Protein AF-A0A0C3KQZ2-F1 (afdb_monomer)

Radius of gyration: 28.45 Å; Cα contacts (8 Å, |Δi|>4): 132; chains: 1; bounding box: 60×109×53 Å

Sequence (192 aa):
MVPQSSPSDFTRPTPETHPKIRFWDQSDWNAFLESSEGRLSTRRTLGFLEEDNGDPPSDSTAKAIRKTLRGGWAELANRKLAPKSWGRLCASGRQLTHNLMESAFPLFRFAKNGWKLDYLASNSYPAWRKTHLDSEGNWKMKKSQDCEDDDEDTEMDKKDKKWKLLEANVKSETPDKRMKGECIPCNLNEPW

Mean predicted aligned error: 14.73 Å

Secondary structure (DSSP, 8-state):
----PPP---PPP-TTT-TT---SSHHHHHHHHHSHHHHH----TTTT---TTSPPPPHHHHHHHHHHHHHHHHHHHHTT---SSGGG--HHHHHHHHHHHHHH-GGGGSSGGGHHHHHHHHHHHHHHHHHHB-SSSPBPPP---------------TTGGGTTTTSTTSS---------------------

pLDDT: mean 78.46, std 24.81, range [31.05, 98.69]

Organism: NCBI:txid870435

Solvent-accessible surface area (backbone atoms only — not comparable to full-atom values): 12384 Å² total; per-residue (Å²): 135,78,84,77,78,72,80,80,72,86,69,75,70,44,62,87,81,39,70,51,51,75,38,46,46,68,64,46,45,53,54,37,54,75,32,76,66,40,70,70,47,80,64,54,102,55,47,73,41,34,40,89,81,38,45,54,62,51,73,68,52,52,50,48,52,55,52,52,51,52,50,45,51,49,50,27,34,76,69,74,43,42,50,98,44,64,95,62,47,44,72,69,48,46,52,52,43,49,54,55,46,39,72,76,36,60,45,46,46,58,28,54,94,41,43,61,53,54,52,53,40,56,75,48,43,63,65,52,42,67,74,47,31,51,98,86,36,46,75,55,78,76,79,78,74,79,84,79,88,72,94,73,93,74,94,80,76,99,68,68,81,73,59,70,65,61,66,68,75,70,75,86,80,85,89,89,83,88,86,81,87,81,91,86,82,93,78,92,80,87,87,133

Foldseek 3Di:
DDPDDPPPPPDQDDCVNQVLQQPQDVVSVVVLCVDPCNVPDPCPPLNNQADSNNGGDDPVVVVVLVVQLLVLLVVCLVVLQRDLALVPGDPVSVCSNCVSNCVVPVSLSSYDPSVSSSVVCNVPVVVSCVVAHDNSSHGDDDPDPDDPDDDDDDDDDDPPPVPVVVVVVPPPDDDDDDDDDDDDDDDDDDDD

Structure (mmCIF, N/CA/C/O backbone):
data_AF-A0A0C3KQZ2-F1
#
_entry.id   AF-A0A0C3KQZ2-F1
#
loop_
_atom_site.group_PDB
_atom_site.id
_atom_site.type_symbol
_atom_site.label_atom_id
_atom_site.label_alt_id
_atom_site.label_comp_id
_atom_site.label_asym_id
_atom_site.label_entity_id
_atom_site.label_seq_id
_atom_site.pdbx_PDB_ins_code
_atom_site.Cartn_x
_atom_site.Cartn_y
_atom_site.Cartn_z
_atom_site.occupancy
_atom_site.B_iso_or_equiv
_atom_site.auth_seq_id
_atom_site.auth_comp_id
_atom_site.auth_asym_id
_atom_site.auth_atom_id
_atom_site.pdbx_PDB_model_num
ATOM 1 N N . MET A 1 1 ? 2.579 -44.291 -13.967 1.00 44.69 1 MET A N 1
ATOM 2 C CA . MET A 1 1 ? 3.430 -43.239 -13.373 1.00 44.69 1 MET A CA 1
ATOM 3 C C . MET A 1 1 ? 2.695 -41.923 -13.513 1.00 44.69 1 MET A C 1
ATOM 5 O O . MET A 1 1 ? 2.501 -41.469 -14.630 1.00 44.69 1 MET A O 1
ATOM 9 N N . VAL A 1 2 ? 2.196 -41.380 -12.405 1.00 45.44 2 VAL A N 1
ATOM 10 C CA . VAL A 1 2 ? 1.580 -40.048 -12.376 1.00 45.44 2 VAL A CA 1
ATOM 11 C C . VAL A 1 2 ? 2.721 -39.045 -12.189 1.00 45.44 2 VAL A C 1
ATOM 13 O O . VAL A 1 2 ? 3.520 -39.258 -11.273 1.00 45.44 2 VAL A O 1
ATOM 16 N N . PRO A 1 3 ? 2.855 -37.999 -13.022 1.00 51.53 3 PRO A N 1
ATOM 17 C CA . PRO A 1 3 ? 3.826 -36.948 -12.768 1.00 51.53 3 PRO A CA 1
ATOM 18 C C . PRO A 1 3 ? 3.450 -36.271 -11.453 1.00 51.53 3 PRO A C 1
ATOM 20 O O . PRO A 1 3 ? 2.373 -35.692 -11.326 1.00 51.53 3 PRO A O 1
ATOM 23 N N . GLN A 1 4 ? 4.323 -36.398 -10.459 1.00 41.53 4 GLN A N 1
ATOM 24 C CA . GLN A 1 4 ? 4.239 -35.609 -9.243 1.00 41.53 4 GLN A CA 1
ATOM 25 C C . GLN A 1 4 ? 4.433 -34.148 -9.645 1.00 41.53 4 GLN A C 1
ATOM 27 O O . GLN A 1 4 ? 5.508 -33.755 -10.092 1.00 41.53 4 GLN A O 1
ATOM 32 N N . SER A 1 5 ? 3.367 -33.361 -9.542 1.00 49.50 5 SER A N 1
ATOM 33 C CA . SER A 1 5 ? 3.435 -31.908 -9.593 1.00 49.50 5 SER A CA 1
ATOM 34 C C . SER A 1 5 ? 4.388 -31.435 -8.498 1.00 49.50 5 SER A C 1
ATOM 36 O O . SER A 1 5 ? 4.133 -31.673 -7.316 1.00 49.50 5 SER A O 1
ATOM 38 N N . SER A 1 6 ? 5.491 -30.811 -8.911 1.00 51.03 6 SER A N 1
ATOM 39 C CA . SER A 1 6 ? 6.494 -30.205 -8.040 1.00 51.03 6 SER A CA 1
ATOM 40 C C . SER A 1 6 ? 5.836 -29.313 -6.983 1.00 51.03 6 SER A C 1
ATOM 42 O O . SER A 1 6 ? 4.854 -28.635 -7.303 1.00 51.03 6 SER A O 1
ATOM 44 N N . PRO A 1 7 ? 6.353 -29.276 -5.741 1.00 47.72 7 PRO A N 1
ATOM 45 C CA . PRO A 1 7 ? 5.874 -28.332 -4.744 1.00 47.72 7 PRO A CA 1
ATOM 46 C C . PRO A 1 7 ? 6.045 -26.931 -5.327 1.00 47.72 7 PRO A C 1
ATOM 48 O O . PRO A 1 7 ? 7.149 -26.534 -5.686 1.00 47.72 7 PRO A O 1
ATOM 51 N N . SER A 1 8 ? 4.936 -26.215 -5.496 1.00 49.47 8 SER A N 1
ATOM 52 C CA . SER A 1 8 ? 4.946 -24.806 -5.867 1.00 49.47 8 SER A CA 1
ATOM 53 C C . SER A 1 8 ? 5.775 -24.070 -4.821 1.00 49.47 8 SER A C 1
ATOM 55 O O . SER A 1 8 ? 5.325 -23.892 -3.687 1.00 49.47 8 SER A O 1
ATOM 57 N N . ASP A 1 9 ? 7.005 -23.734 -5.189 1.00 46.34 9 ASP A N 1
ATOM 58 C CA . ASP A 1 9 ? 7.980 -23.095 -4.325 1.00 46.34 9 ASP A CA 1
ATOM 59 C C . ASP A 1 9 ? 7.361 -21.829 -3.723 1.00 46.34 9 ASP A C 1
ATOM 61 O O . ASP A 1 9 ? 7.077 -20.848 -4.411 1.00 46.34 9 ASP A O 1
ATOM 65 N N . PHE A 1 10 ? 7.158 -21.837 -2.405 1.00 58.78 10 PHE A N 1
ATOM 66 C CA . PHE A 1 10 ? 6.758 -20.664 -1.619 1.00 58.78 10 PHE A CA 1
ATOM 67 C C . PHE A 1 10 ? 7.873 -19.604 -1.550 1.00 58.78 10 PHE A C 1
ATOM 69 O O . PHE A 1 10 ? 7.815 -18.681 -0.733 1.00 58.78 10 PHE A O 1
ATOM 76 N N . THR A 1 11 ? 8.894 -19.728 -2.393 1.00 80.69 11 THR A N 1
ATOM 77 C CA . THR A 1 11 ? 10.072 -18.881 -2.420 1.00 80.69 11 THR A CA 1
ATOM 78 C C . THR A 1 11 ? 9.655 -17.443 -2.702 1.00 80.69 11 THR A C 1
ATOM 80 O O . THR A 1 11 ? 8.876 -17.138 -3.609 1.00 80.69 11 THR A O 1
ATOM 83 N N . ARG A 1 12 ? 10.117 -16.531 -1.846 1.00 87.62 12 ARG A N 1
ATOM 84 C CA . ARG A 1 12 ? 9.858 -15.103 -2.012 1.00 87.62 12 ARG A CA 1
ATOM 85 C C . ARG A 1 12 ? 10.513 -14.640 -3.322 1.00 87.62 12 ARG A C 1
ATOM 87 O O . ARG A 1 12 ? 11.674 -14.981 -3.530 1.00 87.62 12 ARG A O 1
ATOM 94 N N . PRO A 1 13 ? 9.812 -13.865 -4.171 1.00 93.56 13 PRO A N 1
ATOM 95 C CA . PRO A 1 13 ? 10.410 -13.264 -5.357 1.00 93.56 13 PRO A CA 1
ATOM 96 C C . PRO A 1 13 ? 11.697 -12.505 -5.028 1.00 93.56 13 PRO A C 1
ATOM 98 O O . PRO A 1 13 ? 11.780 -11.835 -3.994 1.00 93.56 13 PRO A O 1
ATOM 101 N N . THR A 1 14 ? 12.672 -12.593 -5.926 1.00 94.50 14 THR A N 1
ATOM 102 C CA . THR A 1 14 ? 13.970 -11.914 -5.830 1.00 94.50 14 THR A CA 1
ATOM 103 C C . THR A 1 14 ? 14.261 -11.117 -7.107 1.00 94.50 14 THR A C 1
ATOM 105 O O . THR A 1 14 ? 13.656 -11.403 -8.147 1.00 94.50 14 THR A O 1
ATOM 108 N N . PRO A 1 15 ? 15.196 -10.148 -7.075 1.00 94.94 15 PRO A N 1
ATOM 109 C CA . PRO A 1 15 ? 15.598 -9.406 -8.272 1.00 94.94 15 PRO A CA 1
ATOM 110 C C . PRO A 1 15 ? 16.064 -10.297 -9.429 1.00 94.94 15 PRO A C 1
ATOM 112 O O . PRO A 1 15 ? 15.805 -9.984 -10.586 1.00 94.94 15 PRO A O 1
ATOM 115 N N . GLU A 1 16 ? 16.698 -11.432 -9.133 1.00 94.38 16 GLU A N 1
ATOM 116 C CA . GLU A 1 16 ? 17.196 -12.373 -10.143 1.00 94.38 16 GLU A CA 1
ATOM 117 C C . GLU A 1 16 ? 16.053 -13.125 -10.833 1.00 94.38 16 GLU A C 1
ATOM 119 O O . GLU A 1 16 ? 16.118 -13.401 -12.028 1.00 94.38 16 GLU A O 1
ATOM 124 N N . THR A 1 17 ? 14.993 -13.446 -10.085 1.00 94.12 17 THR A N 1
ATOM 125 C CA . THR A 1 17 ? 13.819 -14.150 -10.624 1.00 94.12 17 THR A CA 1
ATOM 126 C C . THR A 1 17 ? 12.853 -13.205 -11.337 1.00 94.12 17 THR A C 1
ATOM 128 O O . THR A 1 17 ? 12.168 -13.632 -12.261 1.00 94.12 17 THR A O 1
ATOM 131 N N . HIS A 1 18 ? 12.809 -11.927 -10.940 1.00 95.44 18 HIS A N 1
ATOM 132 C CA . HIS A 1 18 ? 11.913 -10.921 -11.515 1.00 95.44 18 HIS A CA 1
ATOM 133 C C . HIS A 1 18 ? 12.695 -9.644 -11.886 1.00 95.44 18 HIS A C 1
ATOM 135 O O . HIS A 1 18 ? 12.501 -8.590 -11.272 1.00 95.44 18 HIS A O 1
ATOM 141 N N . PRO A 1 19 ? 13.566 -9.704 -12.915 1.00 95.81 19 PRO A N 1
ATOM 142 C CA . PRO A 1 19 ? 14.479 -8.610 -13.270 1.00 95.81 19 PRO A CA 1
ATOM 143 C C . PRO A 1 19 ? 13.778 -7.362 -13.823 1.00 95.81 19 PRO A C 1
ATOM 145 O O . PRO A 1 19 ? 14.398 -6.311 -13.955 1.00 95.81 19 PRO A O 1
ATOM 148 N N . LYS A 1 20 ? 12.486 -7.462 -14.166 1.00 96.06 20 LYS A N 1
ATOM 149 C CA . LYS A 1 20 ? 11.670 -6.329 -14.631 1.00 96.06 20 LYS A CA 1
ATOM 150 C C . LYS A 1 20 ? 11.196 -5.428 -13.491 1.00 96.06 20 LYS A C 1
ATOM 152 O O . LYS A 1 20 ? 10.848 -4.277 -13.739 1.00 96.06 20 LYS A O 1
ATOM 157 N N . ILE A 1 21 ? 11.172 -5.940 -12.261 1.00 97.00 21 ILE A N 1
ATOM 158 C CA . ILE A 1 21 ? 10.812 -5.155 -11.081 1.00 97.00 21 ILE A CA 1
ATOM 159 C C . ILE A 1 21 ? 11.978 -4.227 -10.750 1.00 97.00 21 ILE A C 1
ATOM 161 O O . ILE A 1 21 ? 13.098 -4.683 -10.515 1.00 97.00 21 ILE A O 1
ATOM 165 N N . ARG A 1 22 ? 11.700 -2.926 -10.702 1.00 95.69 22 ARG A N 1
ATOM 166 C CA . ARG A 1 22 ? 12.696 -1.870 -10.494 1.00 95.69 22 ARG A CA 1
ATOM 167 C C . ARG A 1 22 ? 12.836 -1.499 -9.030 1.00 95.69 22 ARG A C 1
ATOM 169 O O . ARG A 1 22 ? 13.928 -1.157 -8.593 1.00 95.69 22 ARG A O 1
ATOM 176 N N . PHE A 1 23 ? 11.732 -1.528 -8.286 1.00 96.38 23 PHE A N 1
ATOM 177 C CA . PHE A 1 23 ? 11.683 -0.956 -6.940 1.00 96.38 23 PHE A CA 1
ATOM 178 C C . PHE A 1 23 ? 11.618 -2.044 -5.870 1.00 96.38 23 PHE A C 1
ATOM 180 O O . PHE A 1 23 ? 10.563 -2.292 -5.282 1.00 96.38 23 PHE A O 1
ATOM 187 N N . TRP A 1 24 ? 12.730 -2.733 -5.624 1.00 97.19 24 TRP A N 1
ATOM 188 C CA . TRP A 1 24 ? 12.792 -3.784 -4.600 1.00 97.19 24 TRP A CA 1
ATOM 189 C C . TRP A 1 24 ? 12.934 -3.219 -3.198 1.00 97.19 24 TRP A C 1
ATOM 191 O O . TRP A 1 24 ? 12.380 -3.801 -2.261 1.00 97.19 24 TRP A O 1
ATOM 201 N N . ASP A 1 25 ? 13.585 -2.069 -3.072 1.00 97.00 25 ASP A N 1
ATOM 202 C CA . ASP A 1 25 ? 13.767 -1.297 -1.851 1.00 97.00 25 ASP A CA 1
ATOM 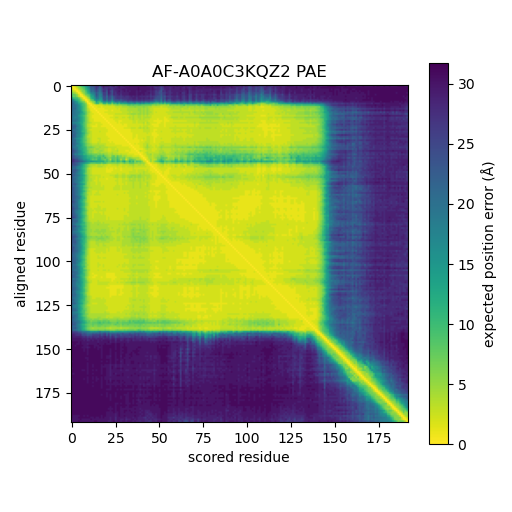203 C C . ASP A 1 25 ? 13.132 0.097 -1.982 1.00 97.00 25 ASP A C 1
ATOM 205 O O . ASP A 1 25 ? 12.978 0.646 -3.073 1.00 97.00 25 ASP A O 1
ATOM 209 N N . GLN A 1 26 ? 12.778 0.713 -0.849 1.00 96.25 26 GLN A N 1
ATOM 210 C CA . GLN A 1 26 ? 12.212 2.069 -0.854 1.00 96.25 26 GLN A CA 1
ATOM 211 C C . GLN A 1 26 ? 13.207 3.109 -1.399 1.00 96.25 26 GLN A C 1
ATOM 213 O O . GLN A 1 26 ? 12.799 4.112 -1.985 1.00 96.25 26 GLN A O 1
ATOM 218 N N . SER A 1 27 ? 14.511 2.871 -1.227 1.00 96.81 27 SER A N 1
ATOM 219 C CA . SER A 1 27 ? 15.569 3.712 -1.791 1.00 96.81 27 SER A CA 1
ATOM 220 C C . SER A 1 27 ? 15.523 3.764 -3.313 1.00 96.81 27 SER A C 1
ATOM 222 O O . SER A 1 27 ? 15.746 4.836 -3.866 1.00 96.81 27 SER A O 1
ATOM 224 N N . ASP A 1 28 ? 15.182 2.657 -3.979 1.00 96.38 28 ASP A N 1
ATOM 225 C CA . ASP A 1 28 ? 15.098 2.592 -5.442 1.00 96.38 28 ASP A CA 1
ATOM 226 C C . ASP A 1 28 ? 13.999 3.530 -5.949 1.00 96.38 28 ASP A C 1
ATOM 228 O O . ASP A 1 28 ? 14.190 4.288 -6.899 1.00 96.38 28 ASP A O 1
ATOM 232 N N . TRP A 1 29 ? 12.851 3.521 -5.264 1.00 95.75 29 TRP A N 1
ATOM 233 C CA . TRP A 1 29 ? 11.737 4.412 -5.571 1.00 95.75 29 TRP A CA 1
ATOM 234 C C . TRP A 1 29 ? 12.074 5.878 -5.301 1.00 95.75 29 TRP A C 1
ATOM 236 O O . TRP A 1 29 ? 11.787 6.736 -6.132 1.00 95.75 29 TRP A O 1
ATOM 246 N N . ASN A 1 30 ? 12.718 6.178 -4.173 1.00 95.19 30 ASN A N 1
ATOM 247 C CA . ASN A 1 30 ? 13.128 7.548 -3.867 1.00 95.19 30 ASN A CA 1
ATOM 248 C C . ASN A 1 30 ? 14.160 8.060 -4.887 1.00 95.19 30 ASN A C 1
AT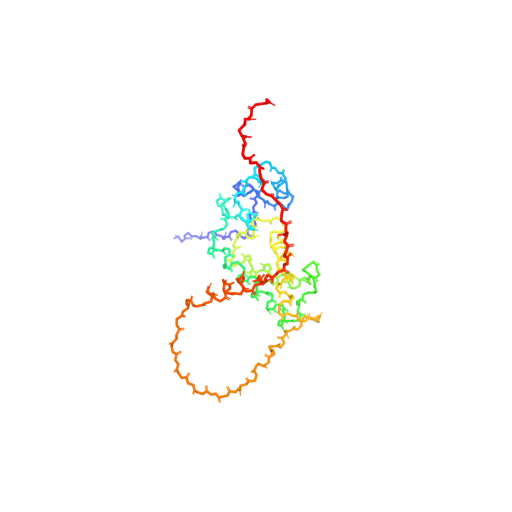OM 250 O O . ASN A 1 30 ? 14.016 9.167 -5.393 1.00 95.19 30 ASN A O 1
ATOM 254 N N . ALA A 1 31 ? 15.157 7.247 -5.246 1.00 96.31 31 ALA A N 1
ATOM 255 C CA . ALA A 1 31 ? 16.143 7.598 -6.267 1.00 96.31 31 ALA A CA 1
ATOM 256 C C . ALA A 1 31 ? 15.486 7.824 -7.638 1.00 96.31 31 ALA A C 1
ATOM 258 O O . ALA A 1 31 ? 15.842 8.760 -8.354 1.00 96.31 31 ALA A O 1
ATOM 259 N N . PHE A 1 32 ? 14.486 7.008 -7.984 1.00 94.88 32 PHE A N 1
ATOM 260 C CA . PHE A 1 32 ? 13.682 7.222 -9.180 1.00 94.88 32 PHE A CA 1
ATOM 261 C C . PHE A 1 32 ? 12.953 8.566 -9.145 1.00 94.88 32 PHE A C 1
ATOM 263 O O . PHE A 1 32 ? 13.045 9.300 -10.124 1.00 94.88 32 PHE A O 1
ATOM 270 N N . LEU A 1 33 ? 12.293 8.923 -8.039 1.00 93.25 33 LEU A N 1
ATOM 271 C CA . LEU A 1 33 ? 11.590 10.206 -7.909 1.00 93.25 33 LEU A CA 1
ATOM 272 C C . LEU A 1 33 ? 12.511 11.422 -8.106 1.00 93.25 33 LEU A C 1
ATOM 274 O O . LEU A 1 33 ? 12.083 12.411 -8.699 1.00 93.25 33 LEU A O 1
ATOM 278 N N . GLU A 1 34 ? 13.769 11.333 -7.670 1.00 94.00 34 GLU A N 1
ATOM 279 C CA . GLU A 1 34 ? 14.769 12.397 -7.848 1.00 94.00 34 GLU A CA 1
ATOM 280 C C . GLU A 1 34 ? 15.379 12.435 -9.265 1.00 94.00 34 GLU A C 1
ATOM 282 O O . GLU A 1 34 ? 15.943 13.448 -9.688 1.00 94.00 34 GLU A O 1
ATOM 287 N N . SER A 1 35 ? 15.267 11.345 -10.028 1.00 94.25 35 SER A N 1
ATOM 288 C CA . SER A 1 35 ? 15.804 11.255 -11.390 1.00 94.25 35 SER A CA 1
ATOM 289 C C . SER A 1 35 ? 15.007 12.093 -12.401 1.00 94.25 35 SER A C 1
ATOM 291 O O . SER A 1 35 ? 13.828 12.399 -12.209 1.00 94.25 35 SER A O 1
ATOM 293 N N . SER A 1 36 ? 15.626 12.428 -13.539 1.00 93.44 36 SER A N 1
ATOM 294 C CA . SER A 1 36 ? 14.926 13.088 -14.654 1.00 93.44 36 SER A CA 1
ATOM 295 C C . SER A 1 36 ? 13.749 12.255 -15.174 1.00 93.44 36 SER A C 1
ATOM 297 O O . SER A 1 36 ? 12.703 12.816 -15.493 1.00 93.44 36 SER A O 1
ATOM 299 N N . GLU A 1 37 ? 13.894 10.928 -15.201 1.00 92.38 37 GLU A N 1
ATOM 300 C CA . GLU A 1 37 ? 12.830 10.000 -15.585 1.00 92.38 37 GLU A CA 1
ATOM 301 C C . GLU A 1 37 ? 11.637 10.096 -14.628 1.00 92.38 37 GLU A C 1
ATOM 303 O O . GLU A 1 37 ? 10.506 10.263 -15.080 1.00 92.38 37 GLU A O 1
ATOM 308 N N . GLY A 1 38 ? 11.871 10.042 -13.313 1.00 90.75 38 GLY A N 1
ATOM 309 C CA . GLY A 1 38 ? 10.800 10.115 -12.316 1.00 90.75 38 GLY A CA 1
ATOM 310 C C . GLY A 1 38 ? 10.081 11.455 -12.309 1.00 90.75 38 GLY A C 1
ATOM 311 O O . GLY A 1 38 ? 8.853 11.485 -12.237 1.00 90.75 38 GLY A O 1
ATOM 312 N N . ARG A 1 39 ? 10.817 12.556 -12.491 1.00 87.88 39 ARG A N 1
ATOM 313 C CA . ARG A 1 39 ? 10.240 13.908 -12.579 1.00 87.88 39 ARG A CA 1
ATOM 314 C C . ARG A 1 39 ? 9.318 14.102 -13.785 1.00 87.88 39 ARG A C 1
ATOM 316 O O . ARG A 1 39 ? 8.393 14.905 -13.708 1.00 87.88 39 ARG A O 1
ATOM 323 N N . LEU A 1 40 ? 9.570 13.392 -14.885 1.00 89.50 40 LEU A N 1
ATOM 324 C CA . LEU A 1 40 ? 8.741 13.421 -16.097 1.00 89.50 40 LEU A CA 1
ATOM 325 C C . LEU A 1 40 ? 7.718 12.277 -16.143 1.00 89.50 40 LEU A C 1
ATOM 327 O O . LEU A 1 40 ? 6.911 12.195 -17.071 1.00 89.50 40 LEU A O 1
ATOM 331 N N . SER A 1 41 ? 7.758 11.373 -15.166 1.00 86.81 41 SER A N 1
ATOM 332 C CA . SER A 1 41 ? 6.985 10.146 -15.196 1.00 86.81 41 SER A CA 1
ATOM 333 C C . SER A 1 41 ? 5.497 10.406 -14.998 1.00 86.81 41 SER A C 1
ATOM 335 O O . SER A 1 41 ? 5.073 11.108 -14.082 1.00 86.81 41 SER A O 1
ATOM 337 N N . THR A 1 42 ? 4.676 9.744 -15.810 1.00 83.31 42 THR A N 1
ATOM 338 C CA . THR A 1 42 ? 3.223 9.671 -15.606 1.00 83.31 42 THR A CA 1
ATOM 339 C C . THR A 1 42 ? 2.826 8.522 -14.675 1.00 83.31 42 THR A C 1
ATOM 341 O O . THR A 1 42 ? 1.630 8.280 -14.471 1.00 83.31 42 THR A O 1
ATOM 344 N N . ARG A 1 43 ? 3.807 7.806 -14.091 1.00 82.50 43 ARG A N 1
ATOM 345 C CA . ARG A 1 43 ? 3.558 6.767 -13.086 1.00 82.50 43 ARG A CA 1
ATOM 346 C C . ARG A 1 43 ? 2.789 7.410 -11.924 1.00 82.50 43 ARG A C 1
ATOM 348 O O . ARG A 1 43 ? 3.300 8.267 -11.213 1.00 82.50 43 ARG A O 1
ATOM 355 N N . ARG A 1 44 ? 1.513 7.029 -11.786 1.00 76.44 44 ARG A N 1
ATOM 356 C CA . ARG A 1 44 ? 0.549 7.601 -10.825 1.00 76.44 44 ARG A CA 1
ATOM 357 C C . ARG A 1 44 ? 0.999 7.379 -9.372 1.00 76.44 44 ARG A C 1
ATOM 359 O O . ARG A 1 44 ? 2.029 6.778 -9.104 1.00 76.44 44 ARG A O 1
ATOM 366 N N . THR A 1 45 ? 0.168 7.765 -8.400 1.00 79.81 45 THR A N 1
ATOM 367 C CA . THR A 1 45 ? 0.417 7.622 -6.946 1.00 79.81 45 THR A CA 1
ATOM 368 C C . THR A 1 45 ? 0.828 6.212 -6.480 1.00 79.81 45 THR A C 1
ATOM 370 O O . THR A 1 45 ? 1.363 6.072 -5.388 1.00 79.81 45 THR A O 1
ATOM 373 N N . LEU A 1 46 ? 0.587 5.165 -7.277 1.00 92.00 46 LEU A N 1
ATOM 374 C CA . LEU A 1 46 ? 0.998 3.782 -7.000 1.00 92.00 46 LEU A CA 1
ATOM 375 C C . LEU A 1 46 ? 2.118 3.285 -7.929 1.00 92.00 46 LEU A C 1
ATOM 377 O O . LEU A 1 46 ? 2.274 2.086 -8.092 1.00 92.00 46 LEU A O 1
ATOM 381 N N . GLY A 1 47 ? 2.894 4.180 -8.540 1.00 92.62 47 GLY A N 1
ATOM 382 C CA . GLY A 1 47 ? 3.941 3.848 -9.514 1.00 92.62 47 GLY A CA 1
ATOM 383 C C . GLY A 1 47 ? 5.089 2.980 -8.992 1.00 92.62 47 GLY A C 1
ATOM 384 O O . GLY A 1 47 ? 5.819 2.403 -9.792 1.00 92.62 47 GLY A O 1
ATOM 385 N N . PHE A 1 48 ? 5.227 2.892 -7.667 1.00 95.31 48 PHE A N 1
ATOM 386 C CA . PHE A 1 48 ? 6.160 2.003 -6.976 1.00 95.31 48 PHE A CA 1
ATOM 387 C C . PHE A 1 48 ? 5.652 0.559 -6.856 1.00 95.31 48 PHE A C 1
ATOM 389 O O . PHE A 1 48 ? 6.422 -0.360 -6.570 1.00 95.31 48 PHE A O 1
ATOM 396 N N . LEU A 1 49 ? 4.343 0.354 -7.014 1.00 96.50 49 LEU A N 1
ATOM 397 C CA . LEU A 1 49 ? 3.754 -0.966 -7.159 1.00 96.50 49 LEU A CA 1
ATOM 398 C C . LEU A 1 49 ? 3.950 -1.379 -8.610 1.00 96.50 49 LEU A C 1
ATOM 400 O O . LEU A 1 49 ? 3.565 -0.643 -9.509 1.00 96.50 49 LEU A O 1
ATOM 404 N N . GLU A 1 50 ? 4.558 -2.537 -8.817 1.00 95.94 50 GLU A N 1
ATOM 405 C CA . GLU A 1 50 ? 4.850 -3.062 -10.146 1.00 95.94 50 GLU A CA 1
ATOM 406 C C . GLU A 1 50 ? 4.235 -4.454 -10.230 1.00 95.94 50 GLU A C 1
ATOM 408 O O . GLU A 1 50 ? 4.352 -5.239 -9.286 1.00 95.94 50 GLU A O 1
ATOM 413 N N . GLU A 1 51 ? 3.518 -4.724 -11.313 1.00 94.19 51 GLU A N 1
ATOM 414 C CA . GLU A 1 51 ? 3.091 -6.070 -11.679 1.00 94.19 51 GLU A CA 1
ATOM 415 C C . GLU A 1 51 ? 4.300 -6.858 -12.218 1.00 94.19 51 GLU A C 1
ATOM 417 O O . GLU A 1 51 ? 5.400 -6.326 -12.345 1.00 94.19 51 GLU A O 1
ATOM 422 N N . ASP A 1 52 ? 4.127 -8.147 -12.507 1.00 92.94 52 ASP A N 1
ATOM 423 C CA . ASP A 1 52 ? 5.217 -9.058 -12.906 1.00 92.94 52 ASP A CA 1
ATOM 424 C C . ASP A 1 52 ? 6.021 -8.576 -14.135 1.00 92.94 52 ASP A C 1
ATOM 426 O O . ASP A 1 52 ? 7.219 -8.817 -14.286 1.00 92.94 52 ASP A O 1
ATOM 430 N N . ASN A 1 53 ? 5.367 -7.815 -15.009 1.00 92.88 53 ASN A N 1
ATOM 431 C CA . ASN A 1 53 ? 5.965 -7.179 -16.179 1.00 92.88 53 ASN A CA 1
ATOM 432 C C . ASN A 1 53 ? 6.781 -5.908 -15.872 1.00 92.88 53 ASN A C 1
ATOM 434 O O . ASN A 1 53 ? 7.415 -5.392 -16.790 1.00 92.88 53 ASN A O 1
ATOM 438 N N . GLY A 1 54 ? 6.791 -5.411 -14.632 1.00 93.00 54 GLY A N 1
ATOM 439 C CA . GLY A 1 54 ? 7.425 -4.141 -14.255 1.00 93.00 54 GLY A CA 1
ATOM 440 C C . GLY A 1 54 ? 6.547 -2.901 -14.481 1.00 93.00 54 GLY A C 1
ATOM 441 O O . GLY A 1 54 ? 6.997 -1.771 -14.245 1.00 93.00 54 GLY A O 1
ATOM 442 N N . ASP A 1 55 ? 5.301 -3.086 -14.924 1.00 93.38 55 ASP A N 1
ATOM 443 C CA . ASP A 1 55 ? 4.366 -1.988 -15.161 1.00 93.38 55 ASP A CA 1
ATOM 444 C C . ASP A 1 55 ? 3.569 -1.643 -13.893 1.00 93.38 55 ASP A C 1
ATOM 446 O O . ASP A 1 55 ? 3.316 -2.511 -13.054 1.00 93.38 55 ASP A O 1
ATOM 450 N N . PRO A 1 56 ? 3.135 -0.382 -13.725 1.00 93.81 56 PRO A N 1
ATOM 451 C CA . PRO A 1 56 ? 2.238 -0.015 -12.637 1.00 93.81 56 PRO A CA 1
ATOM 452 C C . PRO A 1 56 ? 0.897 -0.762 -12.714 1.00 93.81 56 PRO A C 1
ATOM 454 O O . PRO A 1 56 ? 0.412 -1.029 -13.815 1.00 93.81 56 PRO A O 1
ATOM 457 N N . PRO A 1 57 ? 0.223 -1.006 -11.575 1.00 95.00 57 PRO A N 1
ATOM 458 C CA . PRO A 1 57 ? -1.089 -1.634 -11.577 1.00 95.00 57 PRO A CA 1
ATOM 459 C C . PRO A 1 57 ? -2.104 -0.796 -12.357 1.00 95.00 57 PRO A C 1
ATOM 461 O O . PRO A 1 57 ? -2.129 0.436 -12.252 1.00 95.00 57 PRO A O 1
ATOM 464 N N . SER A 1 58 ? -3.010 -1.477 -13.061 1.00 94.12 58 SER A N 1
ATOM 465 C CA . SER A 1 58 ? -4.137 -0.820 -13.732 1.00 94.12 58 SER A CA 1
ATOM 466 C C . SER A 1 58 ? -4.996 -0.005 -12.751 1.00 94.12 58 SER A C 1
ATOM 468 O O . SER A 1 58 ? -5.026 -0.269 -11.545 1.00 94.12 58 SER A O 1
ATOM 470 N N . ASP A 1 59 ? -5.791 0.939 -13.256 1.00 93.06 59 ASP A N 1
ATOM 471 C CA . ASP A 1 59 ? -6.703 1.733 -12.417 1.00 93.06 59 ASP A CA 1
ATOM 472 C C . ASP A 1 59 ? -7.710 0.879 -11.638 1.00 93.06 59 ASP A C 1
ATOM 474 O O . ASP A 1 59 ? -8.059 1.190 -10.491 1.00 93.06 59 ASP A O 1
ATOM 478 N N . SER A 1 60 ? -8.160 -0.219 -12.248 1.00 95.69 60 SER A N 1
ATOM 479 C CA . SER A 1 60 ? -9.065 -1.174 -11.613 1.00 95.69 60 SER A CA 1
ATOM 480 C C . SER A 1 60 ? -8.371 -1.919 -10.466 1.00 95.69 60 SER A C 1
ATOM 482 O O . SER A 1 60 ? -8.906 -1.961 -9.352 1.00 95.69 60 SER A O 1
ATOM 484 N N . THR A 1 61 ? -7.135 -2.379 -10.685 1.00 96.19 61 THR A N 1
ATOM 485 C CA . THR A 1 61 ? -6.279 -3.018 -9.677 1.00 96.19 61 THR A CA 1
ATOM 486 C C . THR A 1 61 ? -5.974 -2.043 -8.537 1.00 96.19 61 THR A C 1
ATOM 488 O O . THR A 1 61 ? -6.190 -2.355 -7.368 1.00 96.19 61 THR A O 1
ATOM 491 N N . ALA A 1 62 ? -5.584 -0.806 -8.851 1.00 95.75 62 ALA A N 1
ATOM 492 C CA . ALA A 1 62 ? -5.336 0.261 -7.881 1.00 95.75 62 ALA A CA 1
ATOM 493 C C . ALA A 1 62 ? -6.568 0.587 -7.014 1.00 95.75 62 ALA A C 1
ATOM 495 O O . ALA A 1 62 ? -6.452 0.917 -5.825 1.00 95.75 62 ALA A O 1
ATOM 496 N N . LYS A 1 63 ? -7.774 0.525 -7.591 1.00 96.56 63 LYS A N 1
ATOM 497 C CA . LYS A 1 63 ? -9.034 0.676 -6.847 1.00 96.56 63 LYS A CA 1
ATOM 498 C C . LYS A 1 63 ? -9.279 -0.521 -5.925 1.00 96.56 63 LYS A C 1
ATOM 500 O O . LYS A 1 63 ? -9.654 -0.306 -4.769 1.00 96.56 63 LYS A O 1
ATOM 505 N N . ALA A 1 64 ? -9.037 -1.741 -6.401 1.00 98.06 64 ALA A N 1
ATOM 506 C CA . ALA A 1 64 ? -9.167 -2.963 -5.609 1.00 98.06 64 ALA A CA 1
ATOM 507 C C . ALA A 1 64 ? -8.191 -2.980 -4.421 1.00 98.06 64 ALA A C 1
ATOM 509 O O . ALA A 1 64 ? -8.636 -3.152 -3.289 1.00 98.06 64 ALA A O 1
ATOM 510 N N . ILE A 1 65 ? -6.909 -2.666 -4.645 1.00 98.19 65 ILE A N 1
ATOM 511 C CA . ILE A 1 65 ? -5.874 -2.555 -3.601 1.00 98.19 65 ILE A CA 1
ATOM 512 C C . ILE A 1 65 ? -6.333 -1.626 -2.477 1.00 98.19 65 ILE A C 1
ATOM 514 O O . ILE A 1 65 ? -6.346 -2.006 -1.307 1.00 98.19 65 ILE A O 1
ATOM 518 N N . ARG A 1 66 ? -6.766 -0.405 -2.822 1.00 97.69 66 ARG A N 1
ATOM 519 C CA . ARG A 1 66 ? -7.228 0.574 -1.826 1.00 97.69 66 ARG A CA 1
ATOM 520 C C . ARG A 1 66 ? -8.467 0.092 -1.074 1.00 97.69 66 ARG A C 1
ATOM 522 O O . ARG A 1 66 ? -8.583 0.362 0.119 1.00 97.69 66 ARG A O 1
ATOM 529 N N . LYS A 1 67 ? -9.396 -0.590 -1.752 1.00 98.38 67 LYS A N 1
ATOM 530 C CA . LYS A 1 67 ? -10.600 -1.154 -1.123 1.00 98.38 67 LYS A CA 1
ATOM 531 C C . LYS A 1 67 ? -10.224 -2.234 -0.105 1.00 98.38 67 LYS A C 1
ATOM 533 O O . LYS A 1 67 ? -10.670 -2.148 1.036 1.00 98.38 67 LYS A O 1
ATOM 538 N N . THR A 1 68 ? -9.380 -3.188 -0.491 1.00 98.69 68 THR A N 1
ATOM 539 C CA . THR A 1 68 ? -8.932 -4.279 0.386 1.00 98.69 68 THR A CA 1
ATOM 540 C C . THR A 1 68 ? -8.129 -3.753 1.569 1.00 98.69 68 THR A C 1
ATOM 542 O O . THR A 1 68 ? -8.413 -4.130 2.701 1.00 98.69 68 THR A O 1
ATOM 545 N N . LEU A 1 69 ? -7.209 -2.809 1.344 1.00 98.44 69 LEU A N 1
ATOM 546 C CA . LEU A 1 69 ? -6.403 -2.220 2.416 1.00 98.44 69 LEU A CA 1
ATOM 547 C C . LEU A 1 69 ? -7.270 -1.513 3.467 1.00 98.44 69 LEU A C 1
ATOM 549 O O . LEU A 1 69 ? -7.078 -1.705 4.665 1.00 98.44 69 LEU A O 1
ATOM 553 N N . ARG A 1 70 ? -8.278 -0.749 3.026 1.00 98.50 70 ARG A N 1
ATOM 554 C CA . ARG A 1 70 ? -9.252 -0.116 3.932 1.00 98.50 70 ARG A CA 1
ATOM 555 C C . ARG A 1 70 ? -10.092 -1.143 4.692 1.00 98.50 70 ARG A C 1
ATOM 557 O O . ARG A 1 70 ? -10.408 -0.905 5.852 1.00 98.50 70 ARG A O 1
ATOM 564 N N . GLY A 1 71 ? -10.428 -2.270 4.063 1.00 98.38 71 GLY A N 1
ATOM 565 C CA . GLY A 1 71 ? -11.043 -3.413 4.742 1.00 98.38 71 GLY A CA 1
ATOM 566 C C . GLY A 1 71 ? -10.132 -3.996 5.825 1.00 98.38 71 GLY A C 1
ATOM 567 O O . GLY A 1 71 ? -10.579 -4.213 6.946 1.00 98.38 71 GLY A O 1
ATOM 568 N N . GLY A 1 72 ? -8.836 -4.142 5.536 1.00 98.25 72 GLY A N 1
ATOM 569 C CA . GLY A 1 72 ? -7.832 -4.540 6.525 1.00 98.25 72 GLY A CA 1
ATOM 570 C C . GLY A 1 72 ? -7.762 -3.578 7.712 1.00 98.25 72 GLY A C 1
ATOM 571 O O . GLY A 1 72 ? -7.744 -4.012 8.859 1.00 98.25 72 GLY A O 1
ATOM 572 N N . TRP A 1 73 ? -7.808 -2.266 7.471 1.00 98.50 73 TRP A N 1
ATOM 573 C CA . TRP A 1 73 ? -7.850 -1.278 8.556 1.00 98.50 73 TRP A CA 1
ATOM 574 C C . TRP A 1 73 ? -9.138 -1.330 9.378 1.00 98.50 73 TRP A C 1
ATOM 576 O O . TRP A 1 73 ? -9.086 -1.163 10.596 1.00 98.50 73 TRP A O 1
ATOM 586 N N . ALA A 1 74 ? -10.280 -1.585 8.737 1.00 98.12 74 ALA A N 1
ATOM 587 C CA . ALA A 1 74 ? -11.537 -1.819 9.439 1.00 98.12 74 ALA A CA 1
ATOM 588 C C . ALA A 1 74 ? -11.433 -3.045 10.360 1.00 98.12 74 ALA A C 1
ATOM 590 O O . ALA A 1 74 ? -11.839 -2.982 11.518 1.00 98.12 74 ALA A O 1
ATOM 591 N N . GLU A 1 75 ? -10.807 -4.121 9.883 1.00 98.06 75 GLU A N 1
ATOM 592 C CA . GLU A 1 75 ? -10.576 -5.320 10.685 1.00 98.06 75 GLU A CA 1
ATOM 593 C C . GLU A 1 75 ? -9.636 -5.057 11.869 1.00 98.06 75 GLU A C 1
ATOM 595 O O . GLU A 1 75 ? -9.903 -5.500 12.987 1.00 98.06 75 GLU A O 1
ATOM 600 N N . LEU A 1 76 ? -8.576 -4.263 11.673 1.00 97.75 76 LEU A N 1
ATOM 601 C CA . LEU A 1 76 ? -7.727 -3.814 12.781 1.00 97.75 76 LEU A CA 1
ATOM 602 C C . LEU A 1 76 ? -8.532 -3.039 13.833 1.00 97.75 76 LEU A C 1
ATOM 604 O O . LEU A 1 76 ? -8.328 -3.251 15.027 1.00 97.75 76 LEU A O 1
ATOM 608 N N . ALA A 1 77 ? -9.446 -2.159 13.417 1.00 97.06 77 ALA A N 1
ATOM 609 C CA . ALA A 1 77 ? -10.287 -1.396 14.340 1.00 97.06 77 ALA A CA 1
ATOM 610 C C . ALA A 1 77 ? -11.249 -2.307 15.118 1.00 97.06 77 ALA A C 1
ATOM 612 O O . ALA A 1 77 ? -11.350 -2.192 16.342 1.00 97.06 77 ALA A O 1
ATOM 613 N N . ASN A 1 78 ? -11.881 -3.265 14.434 1.00 96.88 78 ASN A N 1
ATOM 614 C CA . ASN A 1 78 ?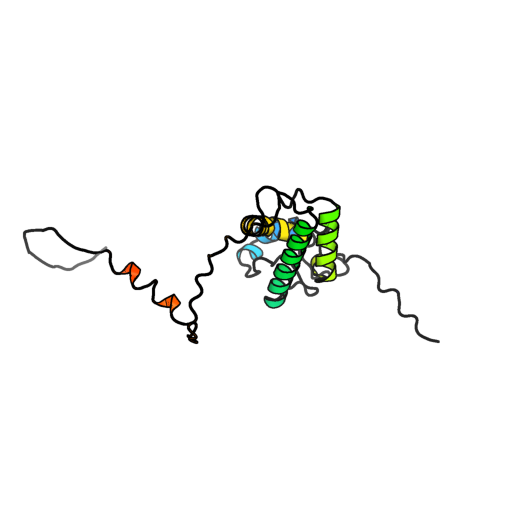 -12.764 -4.257 15.053 1.00 96.88 78 ASN A CA 1
ATOM 615 C C . ASN A 1 78 ? -12.037 -5.084 16.121 1.00 96.88 78 ASN A C 1
ATOM 617 O O . ASN A 1 78 ? -12.589 -5.338 17.189 1.00 96.88 78 ASN A O 1
ATOM 621 N N . ARG A 1 79 ? -10.771 -5.439 15.870 1.00 96.69 79 ARG A N 1
ATOM 622 C CA . ARG A 1 79 ? -9.925 -6.201 16.803 1.00 96.69 79 ARG A CA 1
ATOM 623 C C . ARG A 1 79 ? -9.218 -5.351 17.862 1.00 96.69 79 ARG A C 1
ATOM 625 O O . ARG A 1 79 ? -8.415 -5.893 18.615 1.00 96.69 79 ARG A O 1
ATOM 632 N N . LYS A 1 80 ? -9.457 -4.034 17.911 1.00 95.69 80 LYS A N 1
ATOM 633 C CA . LYS A 1 80 ? -8.733 -3.088 18.789 1.00 95.69 80 LYS A CA 1
ATOM 634 C C . LYS A 1 80 ? -7.207 -3.097 18.583 1.00 95.69 80 LYS A C 1
ATOM 636 O O . LYS A 1 80 ? -6.437 -2.855 19.505 1.00 95.69 80 LYS A O 1
ATOM 641 N N . LEU A 1 81 ? -6.774 -3.345 17.346 1.00 95.81 81 LEU A N 1
ATOM 642 C CA . LEU A 1 81 ? -5.372 -3.329 16.907 1.00 95.81 81 LEU A CA 1
ATOM 643 C C . LEU A 1 81 ? -5.025 -2.098 16.052 1.00 95.81 81 LEU A C 1
ATOM 645 O O . LEU A 1 81 ? -3.868 -1.927 15.666 1.00 95.81 81 LEU A O 1
ATOM 649 N N . ALA A 1 82 ? -6.006 -1.252 15.719 1.00 96.06 82 ALA A N 1
ATOM 650 C CA . ALA A 1 82 ? -5.789 -0.061 14.903 1.00 96.06 82 ALA A CA 1
ATOM 651 C C . ALA A 1 82 ? -4.855 0.938 15.616 1.00 96.06 82 ALA A C 1
ATOM 653 O O . ALA A 1 82 ? -5.182 1.430 16.700 1.00 96.06 82 ALA A O 1
ATOM 654 N N . PRO A 1 83 ? -3.698 1.290 15.030 1.00 95.94 83 PRO A N 1
ATOM 655 C CA . PRO A 1 83 ? -2.727 2.126 15.715 1.00 95.94 83 PRO A CA 1
ATOM 656 C C . PRO A 1 83 ? -3.069 3.617 15.597 1.00 95.94 83 PRO A C 1
ATOM 658 O O . PRO A 1 83 ? -3.792 4.058 14.697 1.00 95.94 83 PRO A O 1
ATOM 661 N N . LYS A 1 84 ? -2.488 4.442 16.478 1.00 95.56 84 LYS A N 1
ATOM 662 C CA . LYS A 1 84 ? -2.587 5.913 16.380 1.00 95.56 84 LYS A CA 1
ATOM 663 C C . LYS A 1 84 ? -1.902 6.460 15.119 1.00 95.56 84 LYS A C 1
ATOM 665 O O . LYS A 1 84 ? -2.407 7.392 14.503 1.00 95.56 84 LYS A O 1
ATOM 670 N N . SER A 1 85 ? -0.787 5.856 14.723 1.00 95.00 85 SER A N 1
ATOM 671 C CA . SER A 1 85 ? -0.063 6.120 13.477 1.00 95.00 85 SER A CA 1
ATOM 672 C C . SER A 1 85 ? 0.418 4.798 12.886 1.00 95.00 85 SER A C 1
ATOM 674 O O . SER A 1 85 ? 0.653 3.851 13.633 1.00 95.00 85 SER A O 1
ATOM 676 N N . TRP A 1 86 ? 0.572 4.716 11.561 1.00 95.38 86 TRP A N 1
ATOM 677 C CA . TRP A 1 86 ? 0.917 3.446 10.907 1.00 95.38 86 TRP A CA 1
ATOM 678 C C . TRP A 1 86 ? 2.235 2.847 11.422 1.00 95.38 86 TRP A C 1
ATOM 680 O O . TRP A 1 86 ? 2.291 1.663 11.728 1.00 95.38 86 TRP A O 1
ATOM 690 N N . GLY A 1 87 ? 3.257 3.679 11.658 1.00 93.81 87 GLY A N 1
ATOM 691 C CA . GLY A 1 87 ? 4.542 3.235 12.219 1.00 93.81 87 GLY A CA 1
ATOM 692 C C . GLY A 1 87 ? 4.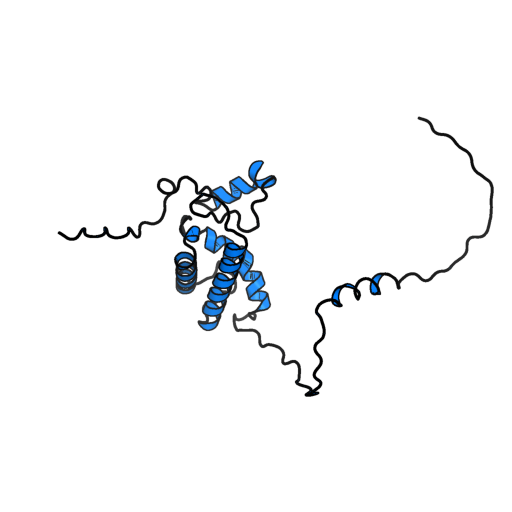481 2.674 13.649 1.00 93.81 87 GLY A C 1
ATOM 693 O O . GLY A 1 87 ? 5.474 2.150 14.135 1.00 93.81 87 GLY A O 1
ATOM 694 N N . ARG A 1 88 ? 3.333 2.769 14.337 1.00 95.12 88 ARG A N 1
ATOM 695 C CA . ARG A 1 88 ? 3.096 2.190 15.673 1.00 95.12 88 ARG A CA 1
ATOM 696 C C . ARG A 1 88 ? 2.217 0.936 15.632 1.00 95.12 88 ARG A C 1
ATOM 698 O O . ARG A 1 88 ? 1.692 0.530 16.668 1.00 95.12 88 ARG A O 1
ATOM 705 N N . LEU A 1 89 ? 1.996 0.364 14.450 1.00 96.44 89 LEU A N 1
ATOM 706 C CA . LEU A 1 89 ? 1.243 -0.875 14.291 1.00 96.44 89 LEU A CA 1
ATOM 707 C C . LEU A 1 89 ? 1.931 -2.020 15.048 1.00 96.44 89 LEU A C 1
ATOM 709 O O . LEU A 1 89 ? 3.139 -2.218 14.934 1.00 96.44 89 LEU A O 1
ATOM 713 N N . CYS A 1 90 ? 1.159 -2.777 15.826 1.00 96.12 90 CYS A N 1
ATOM 714 C CA . CYS A 1 90 ? 1.673 -3.939 16.543 1.00 96.12 90 CYS A CA 1
ATOM 715 C C . CYS A 1 90 ? 2.018 -5.090 15.582 1.00 96.12 90 CYS A C 1
ATOM 717 O O . CYS A 1 90 ? 1.526 -5.149 14.453 1.00 96.12 90 CYS A O 1
ATOM 719 N N . ALA A 1 91 ? 2.835 -6.043 16.042 1.00 96.94 91 ALA A N 1
ATOM 720 C CA . ALA A 1 91 ? 3.286 -7.168 15.220 1.00 96.94 91 ALA A CA 1
ATOM 721 C C . ALA A 1 91 ? 2.122 -7.990 14.636 1.00 96.94 91 ALA A C 1
ATOM 723 O O . ALA A 1 91 ? 2.128 -8.296 13.446 1.00 96.94 91 ALA A O 1
ATOM 724 N N . SER A 1 92 ? 1.091 -8.278 15.438 1.00 97.44 92 SER A N 1
ATOM 725 C CA . SER A 1 92 ? -0.099 -9.010 14.983 1.00 97.44 92 SER A CA 1
ATOM 726 C C . SER A 1 92 ? -0.900 -8.228 13.939 1.00 97.44 92 SER A C 1
ATOM 728 O O . SER A 1 92 ? -1.344 -8.799 12.946 1.00 97.44 92 SER A O 1
ATOM 730 N N . GLY A 1 93 ? -1.038 -6.910 14.109 1.00 97.50 93 GLY A N 1
ATOM 731 C CA . GLY A 1 93 ? -1.689 -6.045 13.126 1.00 97.50 93 GLY A CA 1
ATOM 732 C C . GLY A 1 93 ? -0.907 -5.953 11.813 1.00 97.50 93 GLY A C 1
ATOM 733 O O . GLY A 1 93 ? -1.502 -5.959 10.729 1.00 97.50 93 GLY A O 1
ATOM 734 N N . ARG A 1 94 ? 0.430 -5.938 11.895 1.00 97.00 94 ARG A N 1
ATOM 735 C CA . ARG A 1 94 ? 1.307 -5.985 10.720 1.00 97.00 94 ARG A CA 1
ATOM 736 C C . ARG A 1 94 ? 1.150 -7.309 9.981 1.00 97.00 94 ARG A C 1
ATOM 738 O O . ARG A 1 94 ? 0.860 -7.286 8.792 1.00 97.00 94 ARG A O 1
ATOM 745 N N . GLN A 1 95 ? 1.246 -8.442 10.678 1.00 97.19 95 GLN A N 1
ATOM 746 C CA . GLN A 1 95 ? 1.030 -9.768 10.085 1.00 97.19 95 GLN A CA 1
ATOM 747 C C . GLN A 1 95 ? -0.344 -9.879 9.419 1.00 97.19 95 GLN A C 1
ATOM 749 O O . GLN A 1 95 ? -0.426 -10.316 8.276 1.00 97.19 95 GLN A O 1
ATOM 754 N N . LEU A 1 96 ? -1.411 -9.425 10.085 1.00 97.69 96 LEU A N 1
ATOM 755 C CA . LEU A 1 96 ? -2.762 -9.419 9.519 1.00 97.69 96 LEU A CA 1
ATOM 756 C C . LEU A 1 96 ? -2.811 -8.644 8.201 1.00 97.69 96 LEU A C 1
ATOM 758 O O . LEU A 1 96 ? -3.321 -9.152 7.204 1.00 97.69 96 LEU A O 1
ATOM 762 N N . THR A 1 97 ? -2.265 -7.427 8.189 1.00 97.69 97 THR A N 1
ATOM 763 C CA . THR A 1 97 ? -2.314 -6.562 7.004 1.00 97.69 97 THR A CA 1
ATOM 764 C C . THR A 1 97 ? -1.463 -7.129 5.869 1.00 97.69 97 THR A C 1
ATOM 766 O O . THR A 1 97 ? -1.938 -7.194 4.738 1.00 97.69 97 THR A O 1
ATOM 769 N N . HIS A 1 98 ? -0.237 -7.572 6.158 1.00 97.44 98 HIS A N 1
ATOM 770 C CA . HIS A 1 98 ? 0.647 -8.167 5.155 1.00 97.44 98 HIS A CA 1
ATOM 771 C C . HIS A 1 98 ? 0.051 -9.443 4.568 1.00 97.44 98 HIS A C 1
ATOM 773 O O . HIS A 1 98 ? -0.062 -9.540 3.352 1.00 97.44 98 HIS A O 1
ATOM 779 N N . ASN A 1 99 ? -0.432 -10.366 5.401 1.00 96.94 99 ASN A N 1
ATOM 780 C CA . ASN A 1 99 ? -1.038 -11.607 4.922 1.00 96.94 99 ASN A CA 1
ATOM 781 C C . ASN A 1 99 ? -2.269 -11.332 4.048 1.00 96.94 99 ASN A C 1
ATOM 783 O O . ASN A 1 99 ? -2.415 -11.937 2.988 1.00 96.94 99 ASN A O 1
ATOM 787 N N . LEU A 1 100 ? -3.136 -10.396 4.453 1.00 98.25 100 LEU A N 1
ATOM 788 C CA . LEU A 1 100 ? -4.309 -10.005 3.667 1.00 98.25 100 LEU A CA 1
ATOM 789 C C . LEU A 1 100 ? -3.913 -9.425 2.302 1.00 98.25 100 LEU A C 1
ATOM 791 O O . LEU A 1 100 ? -4.484 -9.790 1.278 1.00 98.25 100 LEU A O 1
ATOM 795 N N . MET A 1 101 ? -2.950 -8.506 2.283 1.00 98.38 101 MET A N 1
ATOM 796 C CA . MET A 1 101 ? -2.600 -7.771 1.069 1.00 98.38 101 MET A CA 1
ATOM 797 C C . MET A 1 101 ? -1.727 -8.589 0.117 1.00 98.38 101 MET A C 1
ATOM 799 O O . MET A 1 101 ? -1.961 -8.544 -1.086 1.00 98.38 101 MET A O 1
ATOM 803 N N . GLU A 1 102 ? -0.762 -9.354 0.630 1.00 96.88 102 GLU A N 1
ATOM 804 C CA . GLU A 1 102 ? 0.138 -10.188 -0.179 1.00 96.88 102 GLU A CA 1
ATOM 805 C C . GLU A 1 102 ? -0.561 -11.437 -0.733 1.00 96.88 102 GLU A C 1
ATOM 807 O O . GLU A 1 102 ? -0.181 -11.914 -1.803 1.00 96.88 102 GLU A O 1
ATOM 812 N N . SER A 1 103 ? -1.600 -11.947 -0.056 1.00 96.19 103 SER A N 1
ATOM 813 C CA . SER A 1 103 ? -2.442 -13.022 -0.605 1.00 96.19 103 SER A CA 1
ATOM 814 C C . SER A 1 103 ? -3.396 -12.520 -1.690 1.00 96.19 103 SER A C 1
ATOM 816 O O . SER A 1 103 ? -3.587 -13.204 -2.692 1.00 96.19 103 SER A O 1
ATOM 818 N N . ALA A 1 104 ? -3.968 -11.322 -1.526 1.00 97.62 104 ALA A N 1
ATOM 819 C CA . ALA A 1 104 ? -4.885 -10.742 -2.504 1.00 97.62 104 ALA A CA 1
ATOM 820 C C . ALA A 1 104 ? -4.168 -10.150 -3.730 1.00 97.62 104 ALA A C 1
ATOM 822 O O . ALA A 1 104 ? -4.711 -10.184 -4.833 1.00 97.62 104 ALA A O 1
ATOM 823 N N . PHE A 1 105 ? -2.968 -9.589 -3.547 1.00 97.00 105 PHE A N 1
ATOM 824 C CA . PHE A 1 105 ? -2.213 -8.914 -4.602 1.00 97.00 105 PHE A CA 1
ATOM 825 C C . PHE A 1 105 ? -0.722 -9.296 -4.532 1.00 97.00 105 PHE A C 1
ATOM 827 O O . PHE A 1 105 ? 0.043 -8.679 -3.780 1.00 97.00 105 PHE A O 1
ATOM 834 N N . PRO A 1 106 ? -0.274 -10.267 -5.353 1.00 94.38 106 PRO A N 1
ATOM 835 C CA . PRO A 1 106 ? 1.109 -10.753 -5.346 1.00 94.38 106 PRO A CA 1
ATOM 836 C C . PRO A 1 106 ? 2.179 -9.674 -5.563 1.00 94.38 106 PRO A C 1
ATOM 838 O O . PRO A 1 106 ? 3.295 -9.828 -5.081 1.00 94.38 106 PRO A O 1
ATOM 841 N N . LEU A 1 107 ? 1.839 -8.546 -6.195 1.00 95.88 107 LEU A N 1
ATOM 842 C CA . LEU A 1 107 ? 2.722 -7.384 -6.382 1.00 95.88 107 LEU A CA 1
ATOM 843 C C . LEU A 1 107 ? 3.322 -6.815 -5.082 1.00 95.88 107 LEU A C 1
ATOM 845 O O . LEU A 1 107 ? 4.384 -6.194 -5.113 1.00 95.88 107 LEU A O 1
ATOM 849 N N . PHE A 1 108 ? 2.694 -7.041 -3.920 1.00 97.19 108 PHE A N 1
ATOM 850 C CA . PHE A 1 108 ? 3.283 -6.650 -2.631 1.00 97.19 108 PHE A CA 1
ATOM 851 C C . PHE A 1 108 ? 4.446 -7.554 -2.202 1.00 97.19 108 PHE A C 1
ATOM 853 O O . PHE A 1 108 ? 5.254 -7.146 -1.367 1.00 97.19 108 PHE A O 1
ATOM 860 N N . ARG A 1 109 ? 4.576 -8.747 -2.797 1.00 96.19 109 ARG A N 1
ATOM 861 C CA . ARG A 1 109 ? 5.697 -9.671 -2.563 1.00 96.19 109 ARG A CA 1
ATOM 862 C C . ARG A 1 109 ? 6.967 -9.229 -3.291 1.00 96.19 109 ARG A C 1
ATOM 864 O O . ARG A 1 109 ? 8.057 -9.591 -2.851 1.00 96.19 109 ARG A O 1
ATOM 871 N N . PHE A 1 110 ? 6.842 -8.407 -4.338 1.00 96.44 110 PHE A N 1
ATOM 872 C CA . PHE A 1 110 ? 7.949 -7.768 -5.060 1.00 96.44 110 PHE A CA 1
ATOM 873 C C . PHE A 1 110 ? 8.543 -6.596 -4.268 1.00 96.44 110 PHE A C 1
ATOM 875 O O . PHE A 1 110 ? 8.571 -5.454 -4.726 1.00 96.44 110 PHE A O 1
ATOM 882 N N . ALA A 1 111 ? 8.937 -6.864 -3.026 1.00 96.25 111 ALA A N 1
ATOM 883 C CA . ALA A 1 111 ? 9.466 -5.883 -2.094 1.00 96.25 111 ALA A CA 1
ATOM 884 C C . ALA A 1 111 ? 10.323 -6.578 -1.037 1.00 96.25 111 ALA A C 1
ATOM 886 O O . ALA A 1 111 ? 9.910 -7.598 -0.466 1.00 96.25 111 ALA A O 1
ATOM 887 N N . LYS A 1 112 ? 11.464 -5.985 -0.686 1.00 95.00 112 LYS A N 1
ATOM 888 C CA . LYS A 1 112 ? 12.210 -6.368 0.514 1.00 95.00 112 LYS A CA 1
ATOM 889 C C . LYS A 1 112 ? 11.498 -5.840 1.754 1.00 95.00 112 LYS A C 1
ATOM 891 O O . LYS A 1 112 ? 10.993 -4.719 1.776 1.00 95.00 112 LYS A O 1
ATOM 896 N N . ASN A 1 113 ? 11.401 -6.681 2.783 1.00 91.56 113 ASN A N 1
ATOM 897 C CA . ASN A 1 113 ? 10.803 -6.341 4.081 1.00 91.56 113 ASN A CA 1
ATOM 898 C C . ASN A 1 113 ? 9.373 -5.758 4.020 1.00 91.56 113 ASN A C 1
ATOM 900 O O . ASN A 1 113 ? 8.929 -5.133 4.978 1.00 91.56 113 ASN A O 1
ATOM 904 N N . GLY A 1 114 ? 8.649 -5.963 2.911 1.00 94.62 114 GLY A N 1
ATOM 905 C CA . GLY A 1 114 ? 7.275 -5.486 2.741 1.00 94.62 114 GLY A CA 1
ATOM 906 C C . GLY A 1 114 ? 7.133 -3.964 2.593 1.00 94.62 114 GLY A C 1
ATOM 907 O O . GLY A 1 114 ? 6.032 -3.437 2.770 1.00 94.62 114 GLY A O 1
ATOM 908 N N . TRP A 1 115 ? 8.215 -3.253 2.245 1.00 97.00 115 TRP A N 1
ATOM 909 C CA . TRP A 1 115 ? 8.253 -1.785 2.268 1.00 97.00 115 TRP A CA 1
ATOM 910 C C . TRP A 1 115 ? 7.150 -1.128 1.424 1.00 97.00 115 TRP A C 1
ATOM 912 O O . TRP A 1 115 ? 6.634 -0.086 1.812 1.00 97.00 115 TRP A O 1
ATOM 922 N N . LYS A 1 116 ? 6.742 -1.734 0.298 1.00 97.69 116 LYS A N 1
ATOM 923 C CA . LYS A 1 116 ? 5.693 -1.192 -0.582 1.00 97.69 116 LYS A CA 1
ATOM 924 C C . LYS A 1 116 ? 4.359 -1.043 0.148 1.00 97.69 116 LYS A C 1
ATOM 926 O O . LYS A 1 116 ? 3.682 -0.022 0.013 1.00 97.69 116 LYS A O 1
ATOM 931 N N . LEU A 1 117 ? 3.980 -2.048 0.937 1.00 97.56 117 LEU A N 1
ATOM 932 C CA . LEU A 1 117 ? 2.743 -2.004 1.710 1.00 97.56 117 LEU A CA 1
ATOM 933 C C . LEU A 1 117 ? 2.848 -0.999 2.858 1.00 97.56 117 LEU A C 1
ATOM 935 O O . LEU A 1 117 ? 1.935 -0.195 3.053 1.00 97.56 117 LEU A O 1
ATOM 939 N N . ASP A 1 118 ? 3.975 -1.001 3.568 1.00 96.75 118 ASP A N 1
ATOM 940 C CA . ASP A 1 118 ? 4.220 -0.062 4.662 1.00 96.75 118 ASP A CA 1
ATOM 941 C C . ASP A 1 118 ? 4.235 1.390 4.181 1.00 96.75 118 ASP A C 1
ATOM 943 O O . ASP A 1 118 ? 3.654 2.267 4.824 1.00 96.75 118 ASP A O 1
ATOM 947 N N . TYR A 1 119 ? 4.832 1.645 3.019 1.00 96.75 119 TYR A N 1
ATOM 948 C CA . TYR A 1 119 ? 4.853 2.952 2.382 1.00 96.75 119 TYR A CA 1
ATOM 949 C C . TYR A 1 119 ? 3.447 3.383 1.957 1.00 96.75 119 TYR A C 1
ATOM 951 O O . TYR A 1 119 ? 3.007 4.483 2.302 1.00 96.75 119 TYR A O 1
ATOM 959 N N . LEU A 1 120 ? 2.693 2.510 1.276 1.00 97.06 120 LEU A N 1
ATOM 960 C CA . LEU A 1 120 ? 1.309 2.797 0.892 1.00 97.06 120 LEU A CA 1
ATOM 961 C C . LEU A 1 120 ? 0.453 3.153 2.112 1.00 97.06 120 LEU A C 1
ATOM 963 O O . LEU A 1 120 ? -0.268 4.157 2.110 1.00 97.06 120 LEU A O 1
ATOM 967 N N . ALA A 1 121 ? 0.527 2.335 3.157 1.00 97.25 121 ALA A N 1
ATOM 968 C CA . ALA A 1 121 ? -0.290 2.516 4.339 1.00 97.25 121 ALA A CA 1
ATOM 969 C C . ALA A 1 121 ? 0.144 3.738 5.159 1.00 97.25 121 ALA A C 1
ATOM 971 O O . ALA A 1 121 ? -0.720 4.501 5.586 1.00 97.25 121 ALA A O 1
ATOM 972 N N . SER A 1 122 ? 1.442 4.023 5.273 1.00 96.50 122 SER A N 1
ATOM 973 C CA . SER A 1 122 ? 1.938 5.244 5.928 1.00 96.50 122 SER A CA 1
ATOM 974 C C . SER A 1 122 ? 1.386 6.519 5.284 1.00 96.50 122 SER A C 1
ATOM 976 O O . SER A 1 122 ? 1.002 7.447 5.995 1.00 96.50 122 SER A O 1
ATOM 978 N N . ASN A 1 123 ? 1.268 6.540 3.954 1.00 95.38 123 ASN A N 1
ATOM 979 C CA . ASN A 1 123 ? 0.775 7.702 3.211 1.00 95.38 123 ASN A CA 1
ATOM 980 C C . ASN A 1 123 ? -0.758 7.845 3.213 1.00 95.38 123 ASN A C 1
ATOM 982 O O . ASN A 1 123 ? -1.277 8.941 3.014 1.00 95.38 123 ASN A O 1
ATOM 986 N N . SER A 1 124 ? -1.509 6.757 3.416 1.00 96.44 124 SER A N 1
ATOM 987 C CA . SER A 1 124 ? -2.969 6.753 3.209 1.00 96.44 124 SER A CA 1
ATOM 988 C C . SER A 1 124 ? -3.798 6.455 4.463 1.00 96.44 124 SER A C 1
ATOM 990 O O . SER A 1 124 ? -4.948 6.900 4.559 1.00 96.44 124 SER A O 1
ATOM 992 N N . TYR A 1 125 ? -3.222 5.773 5.455 1.00 98.00 125 TYR A N 1
ATOM 993 C CA . TYR A 1 125 ? -3.879 5.461 6.723 1.00 98.00 125 TYR A CA 1
ATOM 994 C C . TYR A 1 125 ? -4.286 6.708 7.523 1.00 98.00 125 TYR A C 1
ATOM 996 O O . TYR A 1 125 ? -5.421 6.729 8.001 1.00 98.00 125 TYR A O 1
ATOM 1004 N N . PRO A 1 126 ? -3.463 7.775 7.657 1.00 97.38 126 PRO A N 1
ATOM 1005 C CA . PRO A 1 126 ? -3.839 8.938 8.468 1.00 97.38 126 PRO A CA 1
ATOM 1006 C C . PRO A 1 126 ? -5.148 9.596 8.015 1.00 97.38 126 PRO A C 1
ATOM 1008 O O . PRO A 1 126 ? -5.999 9.923 8.845 1.00 97.38 126 PRO A O 1
ATOM 1011 N N . ALA A 1 127 ? -5.339 9.732 6.699 1.00 97.44 127 ALA A N 1
ATOM 1012 C CA . ALA A 1 127 ? -6.559 10.288 6.122 1.00 97.44 127 ALA A CA 1
ATOM 1013 C C . ALA A 1 127 ? -7.776 9.399 6.418 1.00 97.44 127 ALA A C 1
ATOM 1015 O O . ALA A 1 127 ? -8.804 9.891 6.880 1.00 97.44 127 ALA A O 1
ATOM 1016 N N . TRP A 1 128 ? -7.650 8.082 6.224 1.00 98.00 128 TRP A N 1
ATOM 1017 C CA . TRP A 1 128 ? -8.731 7.146 6.533 1.00 98.00 128 TRP A CA 1
ATOM 1018 C C . TRP A 1 128 ? -9.069 7.129 8.026 1.00 98.00 128 TRP A C 1
ATOM 1020 O O . TRP A 1 128 ? -10.243 7.251 8.381 1.00 98.00 128 TRP A O 1
ATOM 1030 N N . ARG A 1 129 ? -8.055 7.059 8.897 1.00 97.31 129 ARG A N 1
ATOM 1031 C CA . ARG A 1 129 ? -8.214 7.075 10.355 1.00 97.31 129 ARG A CA 1
ATOM 1032 C C . ARG A 1 129 ? -8.958 8.328 10.798 1.00 97.31 129 ARG A C 1
ATOM 1034 O O . ARG A 1 129 ? -9.925 8.216 11.539 1.00 97.31 129 ARG A O 1
ATOM 1041 N N . LYS A 1 130 ? -8.559 9.509 10.309 1.00 96.75 130 LYS A N 1
ATOM 1042 C CA . LYS A 1 130 ? -9.219 10.785 10.631 1.00 96.75 130 LYS A CA 1
ATOM 1043 C C . LYS A 1 130 ? -10.714 10.763 10.301 1.00 96.75 130 LYS A C 1
ATOM 1045 O O . LYS A 1 130 ? -11.507 11.341 11.044 1.00 96.75 130 LYS A O 1
ATOM 1050 N N . THR A 1 131 ? -11.104 10.113 9.209 1.00 97.19 131 THR A N 1
ATOM 1051 C CA . THR A 1 131 ? -12.508 10.025 8.789 1.00 97.19 131 THR A CA 1
ATOM 1052 C C . THR A 1 131 ? -13.307 9.000 9.594 1.00 97.19 131 THR A C 1
ATOM 1054 O O . THR A 1 131 ? -14.463 9.270 9.899 1.00 97.19 131 THR A O 1
ATOM 1057 N N . HIS A 1 132 ? -12.718 7.860 9.962 1.00 97.06 132 HIS A N 1
ATOM 1058 C CA . HIS A 1 132 ? -13.483 6.708 10.463 1.00 97.06 132 HIS A CA 1
ATOM 1059 C C . HIS A 1 132 ? -13.319 6.436 11.960 1.00 97.06 132 HIS A C 1
ATOM 1061 O O . HIS A 1 132 ? -14.238 5.888 12.566 1.00 97.06 132 HIS A O 1
ATOM 1067 N N . LEU A 1 133 ? -12.180 6.809 12.551 1.00 96.94 133 LEU A N 1
ATOM 1068 C CA . LEU A 1 133 ? -11.832 6.482 13.933 1.00 96.94 133 LEU A CA 1
ATOM 1069 C C . LEU A 1 133 ? -11.643 7.734 14.794 1.00 96.94 133 LEU A C 1
ATOM 1071 O O . LEU A 1 133 ? -11.146 8.764 14.328 1.00 96.94 133 LEU A O 1
ATOM 1075 N N . ASP A 1 134 ? -12.020 7.645 16.062 1.00 95.00 134 ASP A N 1
ATOM 1076 C CA . ASP A 1 134 ? -11.773 8.687 17.060 1.00 95.00 134 ASP A CA 1
ATOM 1077 C C . ASP A 1 134 ? -10.300 8.719 17.544 1.00 95.00 134 ASP A C 1
ATOM 1079 O O . ASP A 1 134 ? -9.389 8.101 16.97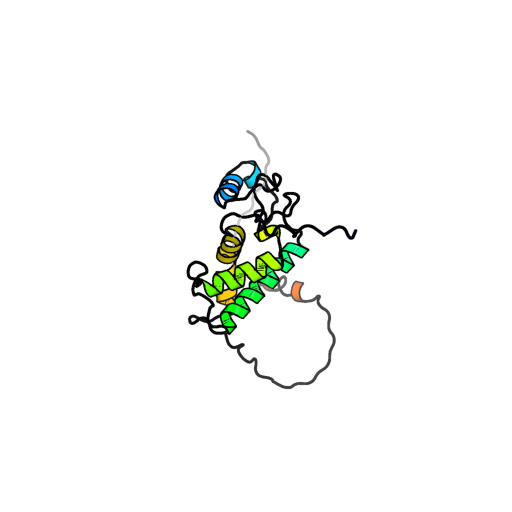3 1.00 95.00 134 ASP A O 1
ATOM 1083 N N . SER A 1 135 ? -10.014 9.504 18.585 1.00 91.25 135 SER A N 1
ATOM 1084 C CA . SER A 1 135 ? -8.678 9.590 19.195 1.00 91.25 135 SER A CA 1
ATOM 1085 C C . SER A 1 135 ? -8.212 8.280 19.838 1.00 91.25 135 SER A C 1
ATOM 1087 O O . SER A 1 135 ? -7.002 8.046 19.924 1.00 91.25 135 SER A O 1
ATOM 1089 N N . GLU A 1 136 ? -9.143 7.422 20.239 1.00 90.25 136 GLU A N 1
ATOM 1090 C CA . GLU A 1 136 ? -8.895 6.146 20.912 1.00 90.25 136 GLU A CA 1
ATOM 1091 C C . GLU A 1 136 ? -8.801 4.969 19.933 1.00 90.25 136 GLU A C 1
ATOM 1093 O O . GLU A 1 136 ? -8.276 3.917 20.286 1.00 90.25 136 GLU A O 1
ATOM 1098 N N . GLY A 1 137 ? -9.209 5.163 18.677 1.00 90.69 137 GLY A N 1
ATOM 1099 C CA . GLY A 1 137 ? -9.222 4.111 17.660 1.00 90.69 137 GLY A CA 1
ATOM 1100 C C . GLY A 1 137 ? -10.554 3.365 17.581 1.00 90.69 137 GLY A C 1
ATOM 1101 O O . GLY A 1 137 ? -10.620 2.324 16.927 1.00 90.69 137 GLY A O 1
ATOM 1102 N N . ASN A 1 138 ? -11.610 3.884 18.210 1.00 93.75 138 ASN A N 1
ATOM 1103 C CA . ASN A 1 138 ? -12.959 3.351 18.066 1.00 93.75 138 ASN A CA 1
ATOM 1104 C C . ASN A 1 138 ? -13.648 3.957 16.841 1.00 93.75 138 ASN A C 1
ATOM 1106 O O . ASN A 1 138 ? -13.314 5.056 16.395 1.00 93.75 138 ASN A O 1
ATOM 1110 N N . TRP A 1 139 ? -14.631 3.234 16.305 1.00 96.88 139 TRP A N 1
ATOM 1111 C CA . TRP A 1 139 ? -15.480 3.728 15.227 1.00 96.88 139 TRP A CA 1
ATOM 1112 C C . TRP A 1 139 ? -16.189 5.014 15.640 1.00 96.88 139 TRP A C 1
ATOM 1114 O O . TRP A 1 139 ? -16.840 5.068 16.684 1.00 96.88 139 TRP A O 1
ATOM 1124 N N . LYS A 1 140 ? -16.111 6.039 14.790 1.00 95.00 140 LYS A N 1
ATOM 1125 C CA . LYS A 1 140 ? -16.927 7.240 14.965 1.00 95.00 140 LYS A CA 1
ATOM 1126 C C . LYS A 1 140 ? -18.396 6.878 14.783 1.00 95.00 140 LYS A C 1
ATOM 1128 O O . LYS A 1 140 ? -18.770 6.294 13.765 1.00 95.00 140 LYS A O 1
ATOM 1133 N N . MET A 1 141 ? -19.231 7.272 15.740 1.00 87.69 141 MET A N 1
ATOM 1134 C CA . MET A 1 141 ? -20.677 7.192 15.572 1.00 87.69 141 MET A CA 1
ATOM 1135 C C . MET A 1 141 ? -21.088 8.097 14.409 1.00 87.69 141 MET A C 1
ATOM 1137 O O . MET A 1 141 ? -20.664 9.253 14.323 1.00 87.69 141 MET A O 1
ATOM 1141 N N . LYS A 1 142 ? -21.909 7.573 13.494 1.00 74.00 142 LYS A N 1
ATOM 1142 C CA . LYS A 1 142 ? -22.629 8.437 12.560 1.00 74.00 142 LYS A CA 1
ATOM 1143 C C . LYS A 1 142 ? -23.553 9.297 13.410 1.00 74.00 142 LYS A C 1
ATOM 1145 O O . LYS A 1 142 ? -24.338 8.756 14.181 1.00 74.00 142 LYS A O 1
ATOM 1150 N N . LYS A 1 143 ? -23.433 10.618 13.296 1.00 58.03 143 LY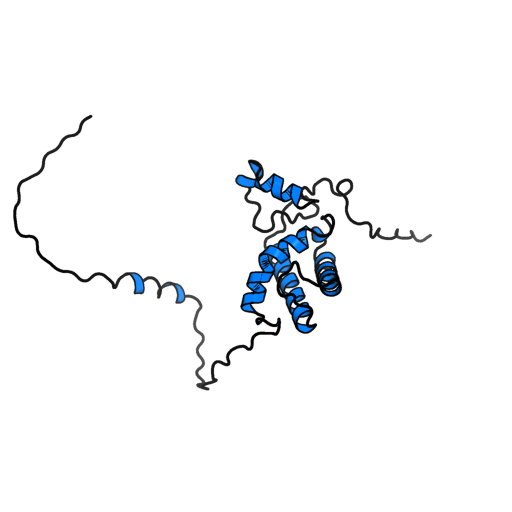S A N 1
ATOM 1151 C CA . LYS A 1 143 ? -24.423 11.526 13.869 1.00 58.03 143 LYS A CA 1
ATOM 1152 C C . LYS A 1 143 ? -25.753 11.149 13.214 1.00 58.03 143 LYS A C 1
ATOM 1154 O O . LYS A 1 143 ? -25.847 11.229 11.991 1.00 58.03 143 LYS A O 1
ATOM 1159 N N . SER A 1 144 ? -26.694 10.620 13.991 1.00 51.44 144 SER A N 1
ATOM 1160 C CA . SER A 1 144 ? -28.054 10.365 13.532 1.00 51.44 144 SER A CA 1
ATOM 1161 C C . SER A 1 144 ? -28.596 11.690 13.014 1.00 51.44 144 SER A C 1
ATOM 1163 O O . SER A 1 144 ? -28.712 12.658 13.763 1.00 51.44 144 SER A O 1
ATOM 1165 N N . GLN A 1 145 ? -28.806 11.761 11.707 1.00 50.03 145 GLN A N 1
ATOM 1166 C CA . GLN A 1 145 ? -29.729 12.732 11.157 1.00 50.03 145 GLN A CA 1
ATOM 1167 C C . GLN A 1 145 ? -31.101 12.210 11.566 1.00 50.03 145 GLN A C 1
ATOM 1169 O O . GLN A 1 145 ? -31.413 11.056 11.272 1.00 50.03 145 GLN A O 1
ATOM 1174 N N . ASP A 1 146 ? -31.801 13.002 12.371 1.00 40.09 146 ASP A N 1
ATOM 1175 C CA . ASP A 1 146 ? -33.131 12.687 12.875 1.00 40.09 146 ASP A CA 1
ATOM 1176 C C . ASP A 1 146 ? -34.030 12.289 11.701 1.00 40.09 146 ASP A C 1
ATOM 1178 O O . ASP A 1 146 ? -33.986 12.907 10.633 1.00 40.09 146 ASP A O 1
ATOM 1182 N N . CYS A 1 147 ? -34.765 11.200 11.878 1.00 37.88 147 CYS A N 1
ATOM 1183 C CA . CYS A 1 147 ? -35.777 10.744 10.945 1.00 37.88 147 CYS A CA 1
ATOM 1184 C C . CYS A 1 147 ? -37.026 11.604 11.148 1.00 37.88 147 CYS A C 1
ATOM 1186 O O . CYS A 1 147 ? -37.872 11.277 11.976 1.00 37.88 147 CYS A O 1
ATOM 1188 N N . GLU A 1 148 ? -37.132 12.705 10.407 1.00 42.47 148 GLU A N 1
ATOM 1189 C CA . GLU A 1 148 ? -38.451 13.222 10.053 1.00 42.47 148 GLU A CA 1
ATOM 1190 C C . GLU A 1 148 ? -38.949 12.368 8.885 1.00 42.47 148 GLU A C 1
ATOM 1192 O O . GLU A 1 148 ? -38.408 12.390 7.778 1.00 42.47 148 GLU A O 1
ATOM 1197 N N . ASP A 1 149 ? -39.881 11.494 9.246 1.00 45.25 149 ASP A N 1
ATOM 1198 C CA . ASP A 1 149 ? -40.740 10.707 8.379 1.00 45.25 149 ASP A CA 1
ATOM 1199 C C . ASP A 1 149 ? -41.650 11.679 7.621 1.00 45.25 149 ASP A C 1
ATOM 1201 O O . ASP A 1 149 ? -42.582 12.225 8.200 1.00 45.25 149 ASP A O 1
ATOM 1205 N N . ASP A 1 150 ? -41.327 11.940 6.358 1.00 41.69 150 ASP A N 1
ATOM 1206 C CA . ASP A 1 150 ? -42.280 12.442 5.373 1.00 41.69 150 ASP A CA 1
ATOM 1207 C C . ASP A 1 150 ? -42.055 11.633 4.091 1.00 41.69 150 ASP A C 1
A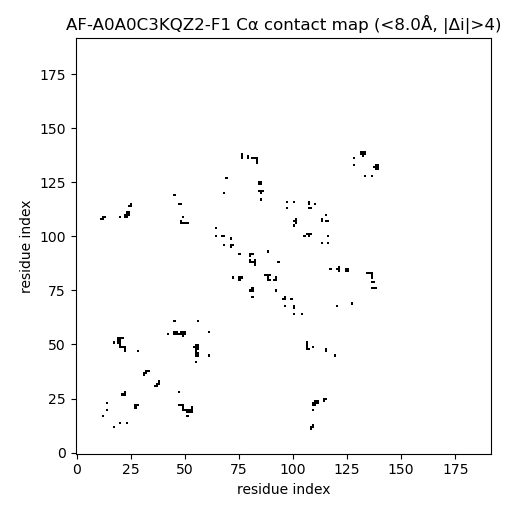TOM 1209 O O . ASP A 1 150 ? -41.098 11.829 3.335 1.00 41.69 150 ASP A O 1
ATOM 1213 N N . ASP A 1 151 ? -42.934 10.648 3.920 1.00 48.84 151 ASP A N 1
ATOM 1214 C CA . ASP A 1 151 ? -43.226 9.976 2.663 1.00 48.84 151 ASP A CA 1
ATOM 1215 C C . ASP A 1 151 ? -43.494 11.028 1.574 1.00 48.84 151 ASP A C 1
ATOM 1217 O O . ASP A 1 151 ? -44.528 11.690 1.585 1.00 48.84 151 ASP A O 1
ATOM 1221 N N . GLU A 1 152 ? -42.607 11.141 0.585 1.00 42.69 152 GLU A N 1
ATOM 1222 C CA . GLU A 1 152 ? -43.044 11.383 -0.789 1.00 42.69 152 GLU A CA 1
ATOM 1223 C C . GLU A 1 152 ? -42.018 10.839 -1.794 1.00 42.69 152 GLU A C 1
ATOM 1225 O O . GLU A 1 152 ? -40.864 11.264 -1.890 1.00 42.69 152 GLU A O 1
ATOM 1230 N N . ASP A 1 153 ? -42.482 9.838 -2.535 1.00 47.84 153 ASP A N 1
ATOM 1231 C CA . ASP A 1 153 ? -41.876 9.274 -3.730 1.00 47.84 153 ASP A CA 1
ATOM 1232 C C . ASP A 1 153 ? -41.632 10.373 -4.776 1.00 47.84 153 ASP A C 1
ATOM 1234 O O . ASP A 1 153 ? -42.562 11.055 -5.201 1.00 47.84 153 ASP A O 1
ATOM 1238 N N . THR A 1 154 ? -40.384 10.557 -5.209 1.00 40.78 154 THR A N 1
ATOM 1239 C CA . THR A 1 154 ? -40.087 11.093 -6.547 1.00 40.78 154 THR A CA 1
ATOM 1240 C C . THR A 1 154 ? -38.638 10.816 -6.961 1.00 40.78 154 THR A C 1
ATOM 1242 O O . THR A 1 154 ? -37.676 11.446 -6.519 1.00 40.78 154 THR A O 1
ATOM 1245 N N . GLU A 1 155 ? -38.501 9.856 -7.874 1.00 51.50 155 GLU A N 1
ATOM 1246 C CA . GLU A 1 155 ? -37.445 9.750 -8.890 1.00 51.50 155 GLU A CA 1
ATOM 1247 C C . GLU A 1 155 ? -36.999 11.133 -9.411 1.00 51.50 155 GLU A C 1
ATOM 1249 O O . GLU A 1 155 ? -37.780 11.822 -10.069 1.00 51.50 155 GLU A O 1
ATOM 1254 N N . MET A 1 156 ? -35.743 11.551 -9.173 1.00 42.47 156 MET A N 1
ATOM 1255 C CA . MET A 1 156 ? -35.153 12.638 -9.966 1.00 42.47 156 MET A CA 1
ATOM 1256 C C . MET A 1 156 ? -33.616 12.621 -10.074 1.00 42.47 156 MET A C 1
ATOM 1258 O O . MET A 1 156 ? -32.857 12.335 -9.147 1.00 42.47 156 MET A O 1
ATOM 1262 N N . ASP A 1 157 ? -33.206 12.946 -11.295 1.00 42.72 157 ASP A N 1
ATOM 1263 C CA . ASP A 1 157 ? -31.974 12.688 -12.031 1.00 42.72 157 ASP A CA 1
ATOM 1264 C C . ASP A 1 157 ? -30.707 13.433 -11.528 1.00 42.72 157 ASP A C 1
ATOM 1266 O O . ASP A 1 157 ? -30.725 14.535 -10.980 1.00 42.72 157 ASP A O 1
ATOM 1270 N N . LYS A 1 158 ? -29.537 12.826 -11.759 1.00 48.34 158 LYS A N 1
ATOM 1271 C CA . LYS A 1 158 ? -28.202 13.185 -11.235 1.00 48.34 158 LYS A CA 1
ATOM 1272 C C . LYS A 1 158 ? -27.530 14.397 -11.916 1.00 48.34 158 LYS A C 1
ATOM 1274 O O . LYS A 1 158 ? -26.296 14.438 -11.973 1.00 48.34 158 LYS A O 1
ATOM 1279 N N . LYS A 1 159 ? -28.260 15.399 -12.420 1.00 43.16 159 LYS A N 1
ATOM 1280 C CA . LYS A 1 159 ? -27.658 16.490 -13.231 1.00 43.16 159 LYS A CA 1
ATOM 1281 C C . LYS A 1 159 ? -27.579 17.887 -12.599 1.00 43.16 159 LYS A C 1
ATOM 1283 O O . LYS A 1 159 ? -26.754 18.682 -13.052 1.00 43.16 159 LYS A O 1
ATOM 1288 N N . ASP A 1 160 ? -28.265 18.177 -11.495 1.00 47.78 160 ASP A N 1
ATOM 1289 C CA . ASP A 1 160 ? -28.451 19.585 -11.079 1.00 47.78 160 ASP A CA 1
ATOM 1290 C C . ASP A 1 160 ? -27.445 20.161 -10.071 1.00 47.78 160 ASP A C 1
ATOM 1292 O O . ASP A 1 160 ? -27.475 21.350 -9.750 1.00 47.78 160 ASP A O 1
ATOM 1296 N N . LYS A 1 161 ? -26.459 19.379 -9.614 1.00 44.59 161 LYS A N 1
ATOM 1297 C CA . LYS A 1 161 ? -25.418 19.905 -8.702 1.00 44.59 161 LYS A CA 1
ATOM 1298 C C . LYS A 1 161 ? -24.414 20.840 -9.390 1.00 44.59 161 LYS A C 1
ATOM 1300 O O . LYS A 1 161 ? -23.650 21.511 -8.701 1.00 44.59 161 LYS A O 1
ATOM 1305 N N . LYS A 1 162 ? -24.401 20.896 -10.728 1.00 41.16 162 LYS A N 1
ATOM 1306 C CA . LYS A 1 162 ? -23.426 21.679 -11.504 1.00 41.16 162 LYS A CA 1
AT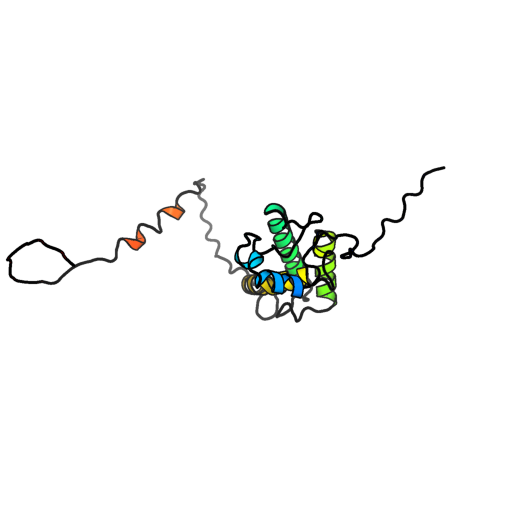OM 1307 C C . LYS A 1 162 ? -23.827 23.151 -11.698 1.00 41.16 162 LYS A C 1
ATOM 1309 O O . LYS A 1 162 ? -22.944 23.977 -11.898 1.00 41.16 162 LYS A O 1
ATOM 1314 N N . TRP A 1 163 ? -25.109 23.501 -11.577 1.00 36.31 163 TRP A N 1
ATOM 1315 C CA . TRP A 1 163 ? -25.586 24.868 -11.844 1.00 36.31 163 TRP A CA 1
ATOM 1316 C C . TRP A 1 163 ? -25.596 25.781 -10.609 1.00 36.31 163 TRP A C 1
ATOM 1318 O O . TRP A 1 163 ? -25.328 26.973 -10.730 1.00 36.31 163 TRP A O 1
ATOM 1328 N N . LYS A 1 164 ? -25.761 25.226 -9.399 1.00 41.28 164 LYS A N 1
ATOM 1329 C CA . LYS A 1 164 ? -25.827 26.017 -8.152 1.00 41.28 164 LYS A CA 1
ATOM 1330 C C . LYS A 1 164 ? -24.512 26.699 -7.732 1.00 41.28 164 LYS A C 1
ATOM 1332 O O . LYS A 1 164 ? -24.547 27.578 -6.880 1.00 41.28 164 LYS A O 1
ATOM 1337 N N . LEU A 1 165 ? -23.365 26.332 -8.316 1.00 43.84 165 LEU A N 1
ATOM 1338 C CA . LEU A 1 165 ? -22.076 26.983 -8.026 1.00 43.84 165 LEU A CA 1
ATOM 1339 C C . LEU A 1 165 ? -21.811 28.213 -8.919 1.00 43.84 165 LEU A C 1
ATOM 1341 O O . LEU A 1 165 ? -21.071 29.104 -8.519 1.00 43.84 165 LEU A O 1
ATOM 1345 N N . LEU A 1 166 ? -22.425 28.287 -10.106 1.00 45.19 166 LEU A N 1
ATOM 1346 C CA . LEU A 1 166 ? -22.233 29.409 -11.036 1.00 45.19 166 LEU A CA 1
ATOM 1347 C C . LEU A 1 166 ? -23.057 30.647 -10.646 1.00 45.19 166 LEU A C 1
ATOM 1349 O O . LEU A 1 166 ? -22.601 31.768 -10.841 1.00 45.19 166 LEU A O 1
ATOM 1353 N N . GLU A 1 167 ? -24.223 30.464 -10.028 1.00 41.84 167 GLU A N 1
ATOM 1354 C CA . GLU A 1 167 ? -25.117 31.569 -9.644 1.00 41.84 167 GLU A CA 1
ATOM 1355 C C . GLU A 1 167 ? -24.704 32.297 -8.353 1.00 41.84 167 GLU A C 1
ATOM 1357 O O . GLU A 1 167 ? -25.085 33.448 -8.135 1.00 41.84 167 GLU A O 1
ATOM 1362 N N . ALA A 1 168 ? -23.883 31.664 -7.508 1.00 46.38 168 ALA A N 1
ATOM 1363 C CA . ALA A 1 168 ? -23.353 32.284 -6.292 1.00 46.38 168 ALA A CA 1
ATOM 1364 C C . ALA A 1 168 ? -22.173 33.234 -6.570 1.00 46.38 168 ALA A C 1
ATOM 1366 O O . ALA A 1 168 ? -21.906 34.127 -5.771 1.00 46.38 168 ALA A O 1
ATOM 1367 N N . ASN A 1 169 ? -21.496 33.083 -7.714 1.00 43.06 169 ASN A N 1
ATOM 1368 C CA . ASN A 1 169 ? -20.296 33.852 -8.056 1.00 43.06 169 ASN A CA 1
ATOM 1369 C C . ASN A 1 169 ? -20.582 35.104 -8.913 1.00 43.06 169 ASN A C 1
ATOM 1371 O O . ASN A 1 169 ? -19.646 35.768 -9.345 1.00 43.06 169 ASN A O 1
ATOM 1375 N N . VAL A 1 170 ? -21.862 35.415 -9.165 1.00 43.59 170 VAL A N 1
ATOM 1376 C CA . VAL A 1 170 ? -22.323 36.545 -10.005 1.00 43.59 170 VAL A CA 1
ATOM 1377 C C . VAL A 1 170 ? -23.015 37.654 -9.186 1.00 43.59 170 VAL A C 1
ATOM 1379 O O . VAL A 1 170 ? -23.324 38.714 -9.717 1.00 43.59 170 VAL A O 1
ATOM 1382 N N . LYS A 1 171 ? -23.236 37.476 -7.874 1.00 40.19 171 LYS A N 1
ATOM 1383 C CA . LYS A 1 171 ? -24.029 38.414 -7.044 1.00 40.19 171 LYS A CA 1
ATOM 1384 C C . LYS A 1 171 ? -23.239 39.304 -6.073 1.00 40.19 171 LYS A C 1
ATOM 1386 O O . LYS A 1 171 ? -23.825 39.820 -5.125 1.00 40.19 171 LYS A O 1
ATOM 1391 N N . SER A 1 172 ? -21.949 39.546 -6.302 1.00 40.44 172 SER A N 1
ATOM 1392 C CA . SER A 1 172 ? -21.181 40.518 -5.505 1.00 40.44 172 SER A CA 1
ATOM 1393 C C . SER A 1 172 ? -20.488 41.580 -6.357 1.00 40.44 172 SER A C 1
ATOM 1395 O O . SER A 1 172 ? -19.275 41.726 -6.284 1.00 40.44 172 SER A O 1
ATOM 1397 N N . GLU A 1 173 ? -21.258 42.349 -7.122 1.00 35.56 173 GLU A N 1
ATOM 1398 C CA . GLU A 1 173 ? -20.874 43.710 -7.506 1.00 35.56 173 GLU A CA 1
ATOM 1399 C C . GLU A 1 173 ? -22.121 44.600 -7.454 1.00 35.56 173 GLU A C 1
ATOM 1401 O O . GLU A 1 173 ? -23.064 44.423 -8.222 1.00 35.56 173 GLU A O 1
ATOM 1406 N N . THR A 1 174 ? -22.137 45.560 -6.528 1.00 32.19 174 THR A N 1
ATOM 1407 C CA . THR A 1 174 ? -23.019 46.732 -6.611 1.00 32.19 174 THR A CA 1
ATOM 1408 C C . THR A 1 174 ? -22.184 48.009 -6.537 1.00 32.19 174 THR A C 1
ATOM 1410 O O . THR A 1 174 ? -21.201 48.037 -5.790 1.00 32.19 174 THR A O 1
ATOM 1413 N N . PRO A 1 175 ? -22.564 49.054 -7.293 1.00 40.94 175 PRO A N 1
ATOM 1414 C CA . PRO A 1 175 ? -21.734 50.215 -7.591 1.00 40.94 175 PRO A CA 1
ATOM 1415 C C . PRO A 1 175 ? -21.971 51.368 -6.603 1.00 40.94 175 PRO A C 1
ATOM 1417 O O . PRO A 1 175 ? -23.030 51.449 -5.992 1.00 40.94 175 PRO A O 1
ATOM 1420 N N . ASP A 1 176 ? -20.984 52.259 -6.458 1.00 31.48 176 ASP A N 1
ATOM 1421 C CA . ASP A 1 176 ? -21.080 53.695 -6.793 1.00 31.48 176 ASP A CA 1
ATOM 1422 C C . ASP A 1 176 ? -19.987 54.522 -6.092 1.00 31.48 176 ASP A C 1
ATOM 1424 O O . ASP A 1 176 ? -19.879 54.502 -4.863 1.00 31.48 176 ASP A O 1
ATOM 1428 N N . LYS A 1 177 ? -19.256 55.344 -6.866 1.00 38.59 177 LYS A N 1
ATOM 1429 C CA . LYS A 1 177 ? -19.204 56.816 -6.697 1.00 38.59 177 LYS A CA 1
ATOM 1430 C C . LYS A 1 177 ? -18.185 57.491 -7.635 1.00 38.59 177 LYS A C 1
ATOM 1432 O O . LYS A 1 177 ? -16.983 57.407 -7.435 1.00 38.59 177 LYS A O 1
ATOM 1437 N N . ARG A 1 178 ? -18.748 58.277 -8.566 1.00 34.81 178 ARG A N 1
ATOM 1438 C CA . ARG A 1 178 ? -18.340 59.620 -9.047 1.00 34.81 178 ARG A CA 1
ATOM 1439 C C . ARG A 1 178 ? -16.869 59.874 -9.433 1.00 34.81 178 ARG A C 1
ATOM 1441 O O . ARG A 1 178 ? -16.035 60.119 -8.570 1.00 34.81 178 ARG A O 1
ATOM 1448 N N . MET A 1 179 ? -16.641 60.127 -10.726 1.00 34.50 179 MET A N 1
ATOM 1449 C CA . MET A 1 179 ? -15.592 61.042 -11.207 1.00 34.50 179 MET A CA 1
ATOM 1450 C C . MET A 1 179 ? -16.205 62.087 -12.154 1.00 34.50 179 MET A C 1
ATOM 1452 O O . MET A 1 179 ? -16.973 61.755 -13.055 1.00 34.50 179 MET A O 1
ATOM 1456 N N . LYS A 1 180 ? -15.908 63.365 -11.889 1.00 36.91 180 LYS A N 1
ATOM 1457 C CA . LYS A 1 180 ? -16.211 64.535 -12.729 1.00 36.91 180 LYS A CA 1
ATOM 1458 C C . LYS A 1 180 ? -14.971 64.868 -13.559 1.00 36.91 180 LYS A C 1
ATOM 1460 O O . LYS A 1 180 ? -13.931 65.016 -12.933 1.00 36.91 180 LYS A O 1
ATOM 1465 N N . GLY A 1 181 ? -15.169 65.124 -14.860 1.00 31.05 181 GLY A N 1
ATOM 1466 C CA . GLY A 1 181 ? -14.332 65.972 -15.738 1.00 31.05 181 GLY A CA 1
ATOM 1467 C C . GLY A 1 181 ? -12.925 65.426 -16.021 1.00 31.05 181 GLY A C 1
ATOM 1468 O O . GLY A 1 181 ? -12.286 64.900 -15.130 1.00 31.05 181 GLY A O 1
ATOM 1469 N N . GLU A 1 182 ? -12.342 65.468 -17.211 1.00 31.12 182 GLU A N 1
ATOM 1470 C CA . GLU A 1 182 ? -12.573 66.203 -18.456 1.00 31.12 182 GLU A CA 1
ATOM 1471 C C . GLU A 1 182 ? -12.007 65.362 -19.622 1.00 31.12 182 GLU A C 1
ATOM 1473 O O . GLU A 1 182 ? -11.149 64.500 -19.432 1.00 31.12 182 GLU A O 1
ATOM 1478 N N . CYS A 1 183 ? -12.513 65.607 -20.832 1.00 32.56 183 CYS A N 1
ATOM 1479 C CA . CYS A 1 183 ? -12.048 65.026 -22.095 1.00 32.56 183 CYS A CA 1
ATOM 1480 C C . CYS A 1 183 ? -10.708 65.624 -22.570 1.00 32.56 183 CYS A C 1
ATOM 1482 O O . CYS A 1 183 ? -10.391 66.735 -22.156 1.00 32.56 183 CYS A O 1
ATOM 1484 N N . ILE A 1 184 ? -10.063 64.940 -23.546 1.00 42.41 184 ILE A N 1
ATOM 1485 C CA . ILE A 1 184 ? -9.219 65.407 -24.701 1.00 42.41 184 ILE A CA 1
ATOM 1486 C C . ILE A 1 184 ? -7.984 64.471 -24.909 1.00 42.41 184 ILE A C 1
ATOM 1488 O O . ILE A 1 184 ? -7.521 63.890 -23.933 1.00 42.41 184 ILE A O 1
ATOM 1492 N N . PRO A 1 185 ? -7.528 64.147 -26.150 1.00 38.59 185 PRO A N 1
ATOM 1493 C CA . PRO A 1 185 ? -7.963 62.957 -26.881 1.00 38.59 185 PRO A CA 1
ATOM 1494 C C . PRO A 1 185 ? -6.773 62.087 -27.370 1.00 38.59 185 PRO A C 1
ATOM 1496 O O . PRO A 1 185 ? -5.612 62.311 -27.046 1.00 38.59 185 PRO A O 1
ATOM 1499 N N . CYS A 1 186 ? -7.103 61.079 -28.175 1.00 33.84 186 CYS A N 1
ATOM 1500 C CA . CYS A 1 186 ? -6.239 60.105 -28.841 1.00 33.84 186 CYS A CA 1
ATOM 1501 C C . CYS A 1 186 ? -5.008 60.679 -29.578 1.00 33.84 186 CYS A C 1
ATOM 1503 O O . CYS A 1 186 ? -5.133 61.671 -30.291 1.00 33.84 186 CYS A O 1
ATOM 1505 N N . ASN A 1 187 ? -3.879 59.960 -29.516 1.00 33.56 187 ASN A N 1
ATOM 1506 C CA . ASN A 1 187 ? -2.981 59.638 -30.647 1.00 33.56 187 ASN A CA 1
ATOM 1507 C C . ASN A 1 187 ? -1.912 58.635 -30.160 1.00 33.56 187 ASN A C 1
ATOM 1509 O O . ASN A 1 187 ? -1.312 58.840 -29.113 1.00 33.56 187 ASN A O 1
ATOM 1513 N N . LEU A 1 188 ? -1.845 57.421 -30.719 1.00 41.28 188 LEU A N 1
ATOM 1514 C CA . LEU A 1 188 ? -1.025 57.039 -31.884 1.00 41.28 188 LEU A CA 1
ATOM 1515 C C . LEU A 1 188 ? 0.479 57.298 -31.685 1.00 41.28 188 LEU A C 1
ATOM 1517 O O . LEU A 1 188 ? 0.923 58.429 -31.854 1.00 41.28 188 LEU A O 1
ATOM 1521 N N . ASN A 1 189 ? 1.210 56.214 -31.375 1.00 33.06 189 ASN A N 1
ATOM 1522 C CA . ASN A 1 189 ? 2.508 55.784 -31.938 1.00 33.06 189 ASN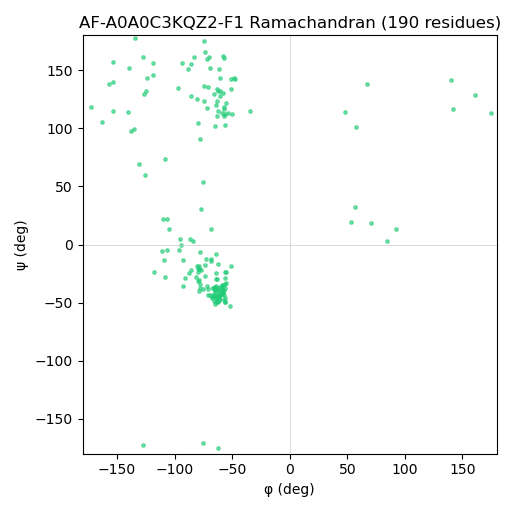 A CA 1
ATOM 1523 C C . ASN A 1 189 ? 3.472 55.179 -30.889 1.00 33.06 189 ASN A C 1
ATOM 1525 O O . ASN A 1 189 ? 3.951 55.868 -29.995 1.00 33.06 189 ASN A O 1
ATOM 1529 N N . GLU A 1 190 ? 3.801 53.893 -31.073 1.00 36.97 190 GLU A N 1
ATOM 1530 C CA . GLU A 1 190 ? 5.144 53.313 -30.826 1.00 36.97 190 GLU A CA 1
ATOM 1531 C C . GLU A 1 190 ? 6.199 54.059 -31.684 1.00 36.97 190 GLU A C 1
ATOM 1533 O O . GLU A 1 190 ? 5.773 54.689 -32.660 1.00 36.97 190 GLU A O 1
ATOM 1538 N N . PRO A 1 191 ? 7.539 54.020 -31.452 1.00 46.31 191 PRO A N 1
ATOM 1539 C CA . PRO A 1 191 ? 8.400 52.922 -30.947 1.00 46.31 191 PRO A CA 1
ATOM 1540 C C . PRO A 1 191 ? 9.397 53.413 -29.853 1.00 46.31 191 PRO A C 1
ATOM 1542 O O . PRO A 1 191 ? 9.357 54.586 -29.486 1.00 46.31 191 PRO A O 1
ATOM 1545 N N . TRP A 1 192 ? 10.257 52.624 -29.195 1.00 41.81 192 TRP A N 1
ATOM 1546 C CA . TRP A 1 192 ? 11.265 51.640 -29.625 1.00 41.81 192 TRP A CA 1
ATOM 1547 C C . TRP A 1 192 ? 11.603 50.684 -28.475 1.00 41.81 192 TRP A C 1
ATOM 1549 O O . TRP A 1 192 ? 11.556 51.146 -27.311 1.00 41.81 192 TRP A O 1
#